Protein AF-A0A8J2L175-F1 (afdb_monomer_lite)

Radius of gyration: 29.44 Å; chains: 1; bounding box: 60×57×87 Å

InterPro domains:
  IPR002589 Macro domain [PF01661] (79-172)
  IPR002589 Macro domain [PS51154] (36-217)

Foldseek 3Di:
DPLPDFDCVPFQFQLRDDDPVDDLPLVVQVDFLDPWQPADADSQLSRAEGEAADDQQVGQFAEEEFEAAFQLQDTDPVVCVQQPPVQSVQQNVVVVGADQLAKDWGDDDPSGSHNTYIYHYQDADDPVCNQVNLQSLLSNLLNRQVVQLVVQTCEYEDEQSQCDDDRHDDLLSSLLLNLLQSLLVVVVVRPPNSHYYHYYHDPVSSSSNSLVCLSSHPNDPSSRVSVSRPPDSQQDDSNSRTDDPVPDPPPDDDPVPDPDDDPVVVVVVVVVVVVVVVCPVVVVVVVCVVVVDPPPPDLVPDDPVVSVVVVVVVVVVPDPPPPDDPVCPVVVVVVVVVVVVVVVVVVVVPD

Secondary structure (DSSP, 8-state):
--TTS---TTPPPGGG---TTS---GGGS-----SS-SS---HHHHTSEEEEES-GGG--EEEEEEEE-TTS----HHHHHHH-THHHHHHHHHH----BT-EEEPPP-TTSSEEEEEEEEPPPP-GGGHHHHHHHHHHHHHHHHHHHHHTT-SEEEE--GGG-SSSPPPHHHHHHHHHHHHHHHHHTT---SSEEEEEE--HHHHHHHHHHHHHHS--SHHHHHHHHHHS-S----TTSPPP-GGG----PPPTTS-S---HHHHHHHHHHHHHHHHTTS-HHHHHHHHSTT-----GGGS-HHHHHHHHHHHHHHTS-GGG--GGGHHHHHHHHHHHHHHHHHTTTT--

pLDDT: mean 79.18, std 20.78, range [35.75, 98.5]

Organism: NCBI:txid39272

Structure (mmCIF, N/CA/C/O backbone):
data_AF-A0A8J2L175-F1
#
_entry.id   AF-A0A8J2L175-F1
#
loop_
_atom_site.group_PDB
_atom_site.id
_atom_site.type_symbol
_atom_site.label_atom_id
_atom_site.label_alt_id
_atom_site.label_comp_id
_atom_site.label_asym_id
_atom_site.label_entity_id
_atom_site.label_seq_id
_atom_site.pdbx_PDB_ins_code
_atom_site.Cartn_x
_atom_site.Cartn_y
_atom_site.Cartn_z
_atom_site.occupancy
_atom_site.B_iso_or_equiv
_atom_site.auth_seq_id
_atom_site.auth_comp_id
_atom_site.auth_asym_id
_atom_site.auth_atom_id
_atom_site.pdbx_PDB_model_num
ATOM 1 N N . MET A 1 1 ? -24.256 8.346 0.034 1.00 48.56 1 MET A N 1
ATOM 2 C CA . MET A 1 1 ? -23.760 7.471 -1.046 1.00 48.56 1 MET A CA 1
ATOM 3 C C . MET A 1 1 ? -24.010 6.053 -0.592 1.00 48.56 1 MET A C 1
ATOM 5 O O . MET A 1 1 ? -23.798 5.794 0.585 1.00 48.56 1 MET A O 1
ATOM 9 N N . ASP A 1 2 ? -24.554 5.203 -1.453 1.00 46.81 2 ASP A N 1
ATOM 10 C CA . ASP A 1 2 ? -24.798 3.803 -1.117 1.00 46.81 2 ASP A CA 1
ATOM 11 C C . ASP A 1 2 ? -23.443 3.068 -1.079 1.00 46.81 2 ASP A C 1
ATOM 13 O O . ASP A 1 2 ? -22.785 2.996 -2.116 1.00 46.81 2 ASP A O 1
ATOM 17 N N . PRO A 1 3 ? -22.979 2.571 0.084 1.00 53.12 3 PRO A N 1
ATOM 18 C CA . PRO A 1 3 ? -21.687 1.898 0.196 1.00 53.12 3 PRO A CA 1
ATOM 19 C C . PRO A 1 3 ? -21.663 0.534 -0.514 1.00 53.12 3 PRO A C 1
ATOM 21 O O . PRO A 1 3 ? -20.635 -0.135 -0.493 1.00 53.12 3 PRO A O 1
ATOM 24 N N . THR A 1 4 ? -22.772 0.084 -1.116 1.00 49.22 4 THR A N 1
ATOM 25 C CA . THR A 1 4 ? -22.842 -1.207 -1.818 1.00 49.22 4 THR A CA 1
ATOM 26 C C . THR A 1 4 ? -22.282 -1.189 -3.239 1.00 49.22 4 THR A C 1
ATOM 28 O O . THR A 1 4 ? -22.021 -2.264 -3.775 1.00 49.22 4 THR A O 1
ATOM 31 N N . ILE A 1 5 ? -22.049 -0.014 -3.835 1.00 56.56 5 ILE A N 1
ATOM 32 C CA . ILE A 1 5 ? -21.507 0.105 -5.194 1.00 56.56 5 ILE A CA 1
ATOM 33 C C . ILE A 1 5 ? -20.093 0.684 -5.117 1.00 56.56 5 ILE A C 1
ATOM 35 O O . ILE A 1 5 ? -19.923 1.878 -4.876 1.00 56.56 5 ILE A O 1
ATOM 39 N N . SER A 1 6 ? -19.083 -0.158 -5.348 1.00 61.75 6 SER A N 1
ATOM 40 C CA . SER A 1 6 ? -17.707 0.300 -5.564 1.00 61.75 6 SER A CA 1
ATOM 41 C C . SER A 1 6 ? -17.648 1.163 -6.827 1.00 61.75 6 SER A C 1
ATOM 43 O O . SER A 1 6 ? -17.908 0.687 -7.929 1.00 61.75 6 SER A O 1
ATOM 45 N N . GLN A 1 7 ? -17.302 2.443 -6.681 1.00 72.56 7 GLN A N 1
ATOM 46 C CA . GLN A 1 7 ? -17.149 3.372 -7.801 1.00 72.56 7 GLN A CA 1
ATOM 47 C C . GLN A 1 7 ? -15.674 3.485 -8.174 1.00 72.56 7 GLN A C 1
ATOM 49 O O . GLN A 1 7 ? -14.964 4.397 -7.753 1.00 72.56 7 GLN A O 1
ATOM 54 N N . THR A 1 8 ? -15.206 2.538 -8.982 1.00 74.94 8 THR A N 1
ATOM 55 C CA . THR A 1 8 ? -13.841 2.548 -9.532 1.00 74.94 8 THR A CA 1
ATOM 56 C C . THR A 1 8 ? -13.761 3.184 -10.923 1.00 74.94 8 THR A C 1
ATOM 58 O O . THR A 1 8 ? -12.658 3.404 -11.418 1.00 74.94 8 THR A O 1
ATOM 61 N N . GLU A 1 9 ? -14.897 3.554 -11.532 1.00 65.75 9 GLU A N 1
ATOM 62 C CA . GLU A 1 9 ? -15.017 4.028 -12.928 1.00 65.75 9 GLU A CA 1
ATOM 63 C C . GLU A 1 9 ? -14.272 5.340 -13.258 1.00 65.75 9 GLU A C 1
ATOM 65 O O . GLU A 1 9 ? -14.180 5.716 -14.423 1.00 65.75 9 GLU A O 1
ATOM 70 N N . GLY A 1 10 ? -13.676 6.022 -12.276 1.00 76.88 10 GLY A N 1
ATOM 71 C CA . GLY A 1 10 ? -12.826 7.205 -12.485 1.00 76.88 10 GLY A CA 1
ATOM 72 C C . GLY A 1 10 ? -11.352 7.017 -12.113 1.00 76.88 10 GLY A C 1
ATOM 73 O O . GLY A 1 10 ? -10.571 7.962 -12.220 1.00 76.88 10 GLY A O 1
ATOM 74 N N . ILE A 1 11 ? -10.956 5.833 -11.636 1.00 90.75 11 ILE A N 1
ATOM 75 C CA . ILE A 1 11 ? -9.596 5.592 -11.149 1.00 90.75 11 ILE A CA 1
ATOM 76 C C . ILE A 1 11 ? -8.708 5.171 -12.318 1.00 90.75 11 ILE A C 1
ATOM 78 O O . ILE A 1 11 ? -8.892 4.113 -12.918 1.00 90.75 11 ILE A O 1
ATOM 82 N N . ILE A 1 12 ? -7.705 5.997 -12.615 1.00 93.81 12 ILE A N 1
ATOM 83 C CA . ILE A 1 12 ? -6.715 5.707 -13.652 1.00 93.81 12 ILE A CA 1
ATOM 84 C C . ILE A 1 12 ? -5.816 4.564 -13.167 1.00 93.81 12 ILE A C 1
ATOM 86 O O . ILE A 1 12 ? -5.092 4.690 -12.178 1.00 93.81 12 ILE A O 1
ATOM 90 N N . LYS A 1 13 ? -5.866 3.437 -13.879 1.00 96.25 13 LYS A N 1
ATOM 91 C CA . LYS A 1 13 ? -4.988 2.282 -13.648 1.00 96.25 13 LYS A CA 1
ATOM 92 C C . LYS A 1 13 ? -3.548 2.632 -14.009 1.00 96.25 13 LYS A C 1
ATOM 94 O O . LYS A 1 13 ? -3.311 3.434 -14.911 1.00 96.25 13 LYS A O 1
ATOM 99 N N . TRP A 1 14 ? -2.579 1.969 -13.386 1.00 97.50 14 TRP A N 1
ATOM 100 C CA . TRP A 1 14 ? -1.161 2.187 -13.676 1.00 97.50 14 TRP A CA 1
ATOM 101 C C . TRP A 1 14 ? -0.820 1.964 -15.155 1.00 97.50 14 TRP A C 1
ATOM 103 O O . TRP A 1 14 ? -0.089 2.752 -15.752 1.00 97.50 14 TRP A O 1
ATOM 113 N N . SER A 1 15 ? -1.434 0.962 -15.791 1.00 96.25 15 SER A N 1
ATOM 114 C CA . SER A 1 15 ? -1.304 0.718 -17.233 1.00 96.25 15 SER A CA 1
ATOM 115 C C . SER A 1 15 ? -1.665 1.928 -18.111 1.00 96.25 15 SER A C 1
ATOM 117 O O . SER A 1 15 ? -1.165 2.027 -19.224 1.00 96.25 15 SER A O 1
ATOM 119 N N . GLN A 1 16 ? -2.513 2.840 -17.624 1.00 94.81 16 GLN A N 1
ATOM 120 C CA . GLN A 1 16 ? -3.021 4.016 -18.345 1.00 94.81 16 GLN A CA 1
ATOM 121 C C . GLN A 1 16 ? -2.464 5.343 -17.812 1.00 94.81 16 GLN A C 1
ATOM 123 O O . GLN A 1 16 ? -2.712 6.389 -18.406 1.00 94.81 16 GLN A O 1
ATOM 128 N N . MET A 1 17 ? -1.747 5.323 -16.687 1.00 94.50 17 MET A N 1
ATOM 129 C CA . MET A 1 17 ? -1.255 6.536 -16.044 1.00 94.50 17 MET A CA 1
ATOM 130 C C . MET A 1 17 ? -0.191 7.214 -16.905 1.00 94.50 17 MET A C 1
ATOM 132 O O . MET A 1 17 ? 0.793 6.581 -17.300 1.00 94.50 17 MET A O 1
ATOM 136 N N . ASP A 1 18 ? -0.360 8.509 -17.156 1.00 92.31 18 ASP A N 1
ATOM 137 C CA . ASP A 1 18 ? 0.656 9.295 -17.844 1.00 92.31 18 ASP A CA 1
ATOM 138 C C . ASP A 1 18 ? 1.904 9.453 -16.961 1.00 92.31 18 ASP A C 1
ATOM 140 O O . ASP A 1 18 ? 1.834 9.891 -15.809 1.00 92.31 18 ASP A O 1
ATOM 144 N N . VAL A 1 19 ? 3.051 9.069 -17.517 1.00 89.69 19 VAL A N 1
ATOM 145 C CA . VAL A 1 19 ? 4.369 9.184 -16.881 1.00 89.69 19 VAL A CA 1
ATOM 146 C C . VAL A 1 19 ? 5.363 9.952 -17.738 1.00 89.69 19 VAL A C 1
ATOM 148 O O . VAL A 1 19 ? 6.541 9.980 -17.396 1.00 89.69 19 VAL A O 1
ATOM 151 N N . SER A 1 20 ? 4.927 10.596 -18.826 1.00 85.12 20 SER A N 1
ATOM 152 C CA . SER A 1 20 ? 5.837 11.331 -19.714 1.00 85.12 20 SER A CA 1
ATOM 153 C C . SER A 1 20 ? 6.591 12.453 -18.995 1.00 85.12 20 SER A C 1
ATOM 155 O O . SER A 1 20 ? 7.641 12.893 -19.447 1.00 85.12 20 SER A O 1
ATOM 157 N N . ASN A 1 21 ? 6.045 12.921 -17.871 1.00 84.69 21 ASN A N 1
ATOM 158 C CA . ASN A 1 21 ? 6.626 13.967 -17.036 1.00 84.69 21 ASN A CA 1
ATOM 159 C C . ASN A 1 21 ? 7.693 13.451 -16.051 1.00 84.69 21 ASN A C 1
ATOM 161 O O . ASN A 1 21 ? 8.268 14.257 -15.319 1.00 84.69 21 ASN A O 1
ATOM 165 N N . LEU A 1 22 ? 7.934 12.136 -15.975 1.00 85.88 22 LEU A N 1
ATOM 166 C CA . LEU A 1 22 ? 8.978 11.566 -15.123 1.00 85.88 22 LEU A CA 1
ATOM 167 C C . LEU A 1 22 ? 10.328 11.590 -15.841 1.00 85.88 22 LEU A C 1
ATOM 169 O O . LEU A 1 22 ? 10.441 11.182 -16.995 1.00 85.88 22 LEU A O 1
ATOM 173 N N . ASP A 1 23 ? 11.369 12.015 -15.126 1.00 83.31 23 ASP A N 1
ATOM 174 C CA . ASP A 1 23 ? 12.741 11.854 -15.598 1.00 83.31 23 ASP A CA 1
ATOM 175 C C . ASP A 1 23 ? 13.178 10.395 -15.417 1.00 83.31 23 ASP A C 1
ATOM 177 O O . ASP A 1 23 ? 13.583 9.967 -14.332 1.00 83.31 23 ASP A O 1
ATOM 181 N N . LEU A 1 24 ? 13.050 9.624 -16.495 1.00 82.06 24 LEU A N 1
ATOM 182 C CA . LEU A 1 24 ? 13.480 8.229 -16.564 1.00 82.06 24 LEU A CA 1
ATOM 183 C C . LEU A 1 24 ? 14.926 8.087 -17.047 1.00 82.06 24 LEU A C 1
ATOM 185 O O . LEU A 1 24 ? 15.330 6.999 -17.445 1.00 82.06 24 LEU A O 1
ATOM 189 N N . ASN A 1 25 ? 15.717 9.165 -17.038 1.00 79.25 25 ASN A N 1
ATOM 190 C CA . ASN A 1 25 ? 17.108 9.111 -17.456 1.00 79.25 25 ASN A CA 1
ATOM 191 C C . ASN A 1 25 ? 17.910 8.178 -16.531 1.00 79.25 25 ASN A C 1
ATOM 193 O O . ASN A 1 25 ? 18.128 8.512 -15.361 1.00 79.25 25 ASN A O 1
ATOM 197 N N . PRO A 1 26 ? 18.434 7.046 -17.040 1.00 69.81 26 PRO A N 1
ATOM 198 C CA . PRO A 1 26 ? 19.178 6.105 -16.211 1.00 69.81 26 PRO A CA 1
ATOM 199 C C . PRO A 1 26 ? 20.438 6.735 -15.606 1.00 69.81 26 PRO A C 1
ATOM 201 O O . PRO A 1 26 ? 20.884 6.329 -14.542 1.00 69.81 26 PRO A O 1
ATOM 204 N N . LYS A 1 27 ? 20.988 7.787 -16.234 1.00 74.50 27 LYS A N 1
ATOM 205 C CA . LYS A 1 27 ? 22.177 8.505 -15.743 1.00 74.50 27 LYS A CA 1
ATOM 206 C C . LYS A 1 27 ? 21.948 9.240 -14.423 1.00 74.50 27 LYS A C 1
ATOM 208 O O . LYS A 1 27 ? 22.925 9.588 -13.765 1.00 74.50 27 LYS A O 1
ATOM 213 N N . THR A 1 28 ? 20.694 9.483 -14.043 1.00 81.12 28 THR A N 1
ATOM 214 C CA . THR A 1 28 ? 20.343 10.064 -12.741 1.00 81.12 28 THR A CA 1
ATOM 215 C C . THR A 1 28 ? 20.736 9.126 -11.592 1.00 81.12 28 THR A C 1
ATOM 217 O O . THR A 1 28 ? 21.048 9.594 -10.498 1.00 81.12 28 THR A O 1
ATOM 220 N N . TYR A 1 29 ? 20.814 7.818 -11.859 1.00 81.44 29 TYR A N 1
ATOM 221 C CA . TYR A 1 29 ? 21.236 6.789 -10.914 1.00 81.44 29 TYR A CA 1
ATOM 222 C C . TYR A 1 29 ? 22.516 6.121 -11.439 1.00 81.44 29 TYR A C 1
ATOM 224 O O . TYR A 1 29 ? 22.461 5.250 -12.303 1.00 81.44 29 TYR A O 1
ATOM 232 N N . PRO A 1 30 ? 23.704 6.535 -10.964 1.00 74.69 30 PRO A N 1
ATOM 233 C CA . PRO A 1 30 ? 24.972 6.152 -11.590 1.00 74.69 30 PRO A CA 1
ATOM 234 C C . PRO A 1 30 ? 25.355 4.683 -11.371 1.00 74.69 30 PRO A C 1
ATOM 236 O O . PRO A 1 30 ? 26.292 4.197 -12.002 1.00 74.69 30 PRO A O 1
ATOM 239 N N . VAL A 1 31 ? 24.675 3.989 -10.458 1.00 86.69 31 VAL A N 1
ATOM 240 C CA . VAL A 1 31 ? 24.969 2.603 -10.103 1.00 86.69 31 VAL A CA 1
ATOM 241 C C . VAL A 1 31 ? 23.945 1.701 -10.771 1.00 86.69 31 VAL A C 1
ATOM 243 O O . VAL A 1 31 ? 22.750 1.826 -10.521 1.00 86.69 31 VAL A O 1
ATOM 246 N N . ASN A 1 32 ? 24.427 0.776 -11.599 1.00 88.81 32 ASN A N 1
ATOM 247 C CA . ASN A 1 32 ? 23.595 -0.313 -12.083 1.00 88.81 32 ASN A CA 1
ATOM 248 C C . ASN A 1 32 ? 23.558 -1.429 -11.032 1.00 88.81 32 ASN A C 1
ATOM 250 O O . ASN A 1 32 ? 24.609 -1.949 -10.654 1.00 88.81 32 ASN A O 1
ATOM 254 N N . HIS A 1 33 ? 22.365 -1.772 -10.553 1.00 89.94 33 HIS A N 1
ATOM 255 C CA . HIS A 1 33 ? 22.166 -2.800 -9.533 1.00 89.94 33 HIS A CA 1
ATOM 256 C C . HIS A 1 33 ? 21.844 -4.173 -10.130 1.00 89.94 33 HIS A C 1
ATOM 258 O O . HIS A 1 33 ? 22.099 -5.182 -9.474 1.00 89.94 33 HIS A O 1
ATOM 264 N N . PHE A 1 34 ? 21.331 -4.224 -11.364 1.00 91.25 34 PHE A N 1
ATOM 265 C CA . PHE A 1 34 ? 20.895 -5.463 -12.006 1.00 91.25 34 PHE A CA 1
ATOM 266 C C . PHE A 1 34 ? 21.387 -5.560 -13.458 1.00 91.25 34 PHE A C 1
ATOM 268 O O . PHE A 1 34 ? 21.397 -4.579 -14.197 1.00 91.25 34 PHE A O 1
ATOM 275 N N . GLU A 1 35 ? 21.782 -6.758 -13.895 1.00 91.25 35 GLU A N 1
ATOM 276 C CA . GLU A 1 35 ? 22.124 -7.006 -15.308 1.00 91.25 35 GLU A CA 1
ATOM 277 C C . GLU A 1 35 ? 20.881 -6.984 -16.212 1.00 91.25 35 GLU A C 1
ATOM 279 O O . GLU A 1 35 ? 20.957 -6.580 -17.370 1.00 91.25 35 GLU A O 1
ATOM 284 N N . SER A 1 36 ? 19.734 -7.385 -15.664 1.00 92.69 36 SER A N 1
ATOM 285 C CA . SER A 1 36 ? 18.420 -7.373 -16.307 1.00 92.69 36 SER A CA 1
ATOM 286 C C . SER A 1 36 ? 17.350 -6.967 -15.298 1.00 92.69 36 SER A C 1
ATOM 288 O O . SER A 1 36 ? 17.517 -7.226 -14.104 1.00 92.69 36 SER A O 1
ATOM 290 N N . SER A 1 37 ? 16.234 -6.395 -15.764 1.00 93.50 37 SER A N 1
ATOM 291 C CA . SER A 1 37 ? 15.159 -5.955 -14.868 1.00 93.50 37 SER A CA 1
ATOM 292 C C . SER A 1 37 ? 14.685 -7.107 -13.974 1.00 93.50 37 SER A C 1
ATOM 294 O O . SER A 1 37 ? 14.381 -8.189 -14.484 1.00 93.50 37 SER A O 1
ATOM 296 N N . PRO A 1 38 ? 14.581 -6.899 -12.650 1.00 94.50 38 PRO A N 1
ATOM 297 C CA . PRO A 1 38 ? 14.097 -7.934 -11.743 1.00 94.50 38 PRO A CA 1
ATOM 298 C C . PRO A 1 38 ? 12.593 -8.205 -11.876 1.00 94.50 38 PRO A C 1
ATOM 300 O O . PRO A 1 38 ? 12.105 -9.225 -11.389 1.00 94.50 38 PRO A O 1
ATOM 303 N N . PHE A 1 39 ? 11.857 -7.295 -12.517 1.00 96.81 39 PHE A N 1
ATOM 304 C CA . PHE A 1 39 ? 10.427 -7.419 -12.770 1.00 96.81 39 PHE A CA 1
ATOM 305 C C . PHE A 1 39 ? 10.170 -7.312 -14.269 1.00 96.81 39 PHE A C 1
ATOM 307 O O . PHE A 1 39 ? 10.588 -6.349 -14.906 1.00 96.81 39 PHE A O 1
ATOM 314 N N . ALA A 1 40 ? 9.464 -8.293 -14.826 1.00 96.19 40 ALA A N 1
ATOM 315 C CA . ALA A 1 40 ? 9.081 -8.289 -16.232 1.00 96.19 40 ALA A CA 1
ATOM 316 C C . ALA A 1 40 ? 7.857 -7.395 -16.483 1.00 96.19 40 ALA A C 1
ATOM 318 O O . ALA A 1 40 ? 7.014 -7.198 -15.590 1.00 96.19 40 ALA A O 1
ATOM 319 N N . ILE A 1 41 ? 7.735 -6.905 -17.718 1.00 97.88 41 ILE A N 1
ATOM 320 C CA . ILE A 1 41 ? 6.520 -6.250 -18.216 1.00 97.88 41 ILE A CA 1
ATOM 321 C C . ILE A 1 41 ? 5.346 -7.236 -18.190 1.00 97.88 41 ILE A C 1
ATOM 323 O O . ILE A 1 41 ? 5.357 -8.259 -18.871 1.00 97.88 41 ILE A O 1
ATOM 327 N N . ASP A 1 42 ? 4.293 -6.886 -17.449 1.00 97.81 42 ASP A N 1
ATOM 328 C CA . ASP A 1 42 ? 3.049 -7.656 -17.388 1.00 97.81 42 ASP A CA 1
ATOM 329 C C . ASP A 1 42 ? 1.832 -6.710 -17.479 1.00 97.81 42 ASP A C 1
ATOM 331 O O . ASP A 1 42 ? 1.492 -6.024 -16.507 1.00 97.81 42 ASP A O 1
ATOM 335 N N . PRO A 1 43 ? 1.146 -6.648 -18.639 1.00 96.69 43 PRO A N 1
ATOM 336 C CA . PRO A 1 43 ? -0.025 -5.793 -18.825 1.00 96.69 43 PRO A CA 1
ATOM 337 C C . PRO A 1 43 ? -1.201 -6.132 -17.900 1.00 96.69 43 PRO A C 1
ATOM 339 O O . PRO A 1 43 ? -1.960 -5.233 -17.529 1.00 96.69 43 PRO A O 1
ATOM 342 N N . VAL A 1 44 ? -1.361 -7.405 -17.518 1.00 96.50 44 VAL A N 1
ATOM 343 C CA . VAL A 1 44 ? -2.445 -7.852 -16.636 1.00 96.50 44 VAL A CA 1
ATOM 344 C C . VAL A 1 44 ? -2.195 -7.310 -15.237 1.00 96.50 44 VAL A C 1
ATOM 346 O O . VAL A 1 44 ? -3.065 -6.626 -14.697 1.00 96.50 44 VAL A O 1
ATOM 349 N N . ILE A 1 45 ? -0.996 -7.511 -14.687 1.00 97.31 45 ILE A N 1
ATOM 350 C CA . ILE A 1 45 ? -0.599 -6.966 -13.379 1.00 97.31 45 ILE A CA 1
ATOM 351 C C . ILE A 1 45 ? -0.676 -5.431 -13.382 1.00 97.31 45 ILE A C 1
ATOM 353 O O . ILE A 1 45 ? -1.261 -4.839 -12.473 1.00 97.31 45 ILE A O 1
ATOM 357 N N . ASN A 1 46 ? -0.180 -4.776 -14.436 1.00 97.69 46 ASN A N 1
ATOM 358 C CA . ASN A 1 46 ? -0.211 -3.314 -14.568 1.00 97.69 46 ASN A CA 1
ATOM 359 C C . ASN A 1 46 ? -1.638 -2.735 -14.595 1.00 97.69 46 ASN A C 1
ATOM 361 O O . ASN A 1 46 ? -1.844 -1.576 -14.236 1.00 97.69 46 ASN A O 1
ATOM 365 N N . SER A 1 47 ? -2.635 -3.522 -15.011 1.00 97.06 47 SER A N 1
ATOM 366 C CA . SER A 1 47 ? -4.047 -3.116 -15.021 1.00 97.06 47 SER A CA 1
ATOM 367 C C . SER A 1 47 ? -4.763 -3.299 -13.671 1.00 97.06 47 SER A C 1
ATOM 369 O O . SER A 1 47 ? -5.912 -2.872 -13.524 1.00 97.06 47 SER A O 1
ATOM 371 N N . ARG A 1 48 ? -4.097 -3.928 -12.693 1.00 97.50 48 ARG A N 1
ATOM 372 C CA . ARG A 1 48 ? -4.644 -4.287 -11.372 1.00 97.50 48 ARG A CA 1
ATOM 373 C C . ARG A 1 48 ? -4.120 -3.439 -10.221 1.00 97.50 48 ARG A C 1
ATOM 375 O O . ARG A 1 48 ? -4.512 -3.641 -9.074 1.00 97.50 48 ARG A O 1
ATOM 382 N N . VAL A 1 49 ? -3.269 -2.468 -10.517 1.00 98.00 49 VAL A N 1
ATOM 383 C CA . VAL A 1 49 ? -2.785 -1.489 -9.548 1.00 98.00 49 VAL A CA 1
ATOM 384 C C . VAL A 1 49 ? -3.077 -0.081 -10.054 1.00 98.00 49 VAL A C 1
ATOM 386 O O . VAL A 1 49 ? -3.018 0.187 -11.254 1.00 98.00 49 VAL A O 1
ATOM 389 N N . ALA A 1 50 ? -3.416 0.825 -9.145 1.00 98.00 50 ALA A N 1
ATOM 390 C CA . ALA A 1 50 ? -3.574 2.245 -9.414 1.00 98.00 50 ALA A CA 1
ATOM 391 C C . ALA A 1 50 ? -2.779 3.054 -8.392 1.00 98.00 50 ALA A C 1
ATOM 393 O O . ALA A 1 50 ? -2.754 2.723 -7.207 1.00 98.00 50 ALA A O 1
ATOM 394 N N . LEU A 1 51 ? -2.154 4.133 -8.854 1.00 97.56 51 LEU A N 1
ATOM 395 C CA . LEU A 1 51 ? -1.542 5.138 -7.997 1.00 97.56 51 LEU A CA 1
ATOM 396 C C . LEU A 1 51 ? -2.442 6.371 -8.025 1.00 97.56 51 LEU A C 1
ATOM 398 O O . LEU A 1 51 ? -2.650 6.964 -9.082 1.00 97.56 51 LEU A O 1
ATOM 402 N N . TRP A 1 52 ? -3.007 6.735 -6.878 1.00 96.88 52 TRP A N 1
ATOM 403 C CA . TRP A 1 52 ? -4.058 7.744 -6.801 1.00 96.88 52 TRP A CA 1
ATOM 404 C C . TRP A 1 52 ? -3.688 8.861 -5.823 1.00 96.88 52 TRP A C 1
ATOM 406 O O . TRP A 1 52 ? -3.224 8.598 -4.713 1.00 96.88 52 TRP A O 1
ATOM 416 N N . PHE A 1 53 ? -3.865 10.112 -6.257 1.00 95.50 53 PHE A N 1
ATOM 417 C CA . PHE A 1 53 ? -3.525 11.291 -5.464 1.00 95.50 53 PHE A CA 1
ATOM 418 C C . PHE A 1 53 ? -4.739 11.795 -4.679 1.00 95.50 53 PHE A C 1
ATOM 420 O O . PHE A 1 53 ? -5.712 12.256 -5.277 1.00 95.50 53 PHE A O 1
ATOM 427 N N . GLY A 1 54 ? -4.653 11.760 -3.348 1.00 93.38 54 GLY A N 1
ATOM 428 C CA . GLY A 1 54 ? -5.663 12.308 -2.442 1.00 93.38 54 GLY A CA 1
ATOM 429 C C . GLY A 1 54 ? -5.841 11.506 -1.150 1.00 93.38 54 GLY A C 1
ATOM 430 O O . GLY A 1 54 ? -5.056 10.612 -0.834 1.00 93.38 54 GLY A O 1
ATOM 431 N N . ASP A 1 55 ? -6.890 11.833 -0.388 1.00 91.81 55 ASP A N 1
ATOM 432 C CA . ASP A 1 55 ? -7.269 11.113 0.837 1.00 91.81 55 ASP A CA 1
ATOM 433 C C . ASP A 1 55 ? -8.048 9.829 0.508 1.00 91.81 55 ASP A C 1
ATOM 435 O O . ASP A 1 55 ? -9.081 9.874 -0.167 1.00 91.81 55 ASP A O 1
ATOM 439 N N . ALA A 1 56 ? -7.586 8.692 1.034 1.00 91.88 56 ALA A N 1
ATOM 440 C CA . ALA A 1 56 ? -8.235 7.390 0.894 1.00 91.88 56 ALA A CA 1
ATOM 441 C C . ALA A 1 56 ? -9.719 7.409 1.313 1.00 91.88 56 ALA A C 1
ATOM 443 O O . ALA A 1 56 ? -10.523 6.683 0.738 1.00 91.88 56 ALA A O 1
ATOM 444 N N . LEU A 1 57 ? -10.114 8.273 2.259 1.00 92.69 57 LEU A N 1
ATOM 445 C CA . LEU A 1 57 ? -11.509 8.431 2.698 1.00 92.69 57 LEU A CA 1
ATOM 446 C C . LEU A 1 57 ? -12.403 9.207 1.720 1.00 92.69 57 LEU A C 1
ATOM 448 O O . LEU A 1 57 ? -13.555 9.494 2.046 1.00 92.69 57 LEU A O 1
ATOM 452 N N . SER A 1 58 ? -11.895 9.594 0.554 1.00 91.81 58 SER A N 1
ATOM 453 C CA . SER A 1 58 ? -12.712 10.121 -0.545 1.00 91.81 58 SER A CA 1
ATOM 454 C C . SER A 1 58 ? -13.034 9.070 -1.612 1.00 91.81 58 SER A C 1
ATOM 456 O O . SER A 1 58 ? -13.899 9.306 -2.452 1.00 91.81 58 SER A O 1
ATOM 458 N N . LEU A 1 59 ? -12.386 7.902 -1.553 1.00 92.75 59 LEU A N 1
ATOM 459 C CA . LEU A 1 59 ? -12.644 6.781 -2.450 1.00 92.75 59 LEU A CA 1
ATOM 460 C C . LEU A 1 59 ? -13.877 6.002 -1.983 1.00 92.75 59 LEU A C 1
ATOM 462 O O . LEU A 1 59 ? -14.008 5.697 -0.799 1.00 92.75 59 LEU A O 1
ATOM 466 N N . CYS A 1 60 ? -14.759 5.649 -2.920 1.00 92.50 60 CYS A N 1
ATOM 467 C CA . CYS A 1 60 ? -15.875 4.742 -2.670 1.00 92.50 60 CYS A CA 1
ATOM 468 C C . CYS A 1 60 ? -15.518 3.344 -3.187 1.00 92.50 60 CYS A C 1
ATOM 470 O O . CYS A 1 60 ? -15.706 3.044 -4.365 1.00 92.50 60 CYS A O 1
ATOM 472 N N . VAL A 1 61 ? -14.924 2.525 -2.319 1.00 94.19 61 VAL A N 1
ATOM 473 C CA . VAL A 1 61 ? -14.353 1.208 -2.653 1.00 94.19 61 VAL A CA 1
ATOM 474 C C . VAL A 1 61 ? -14.732 0.170 -1.602 1.00 94.19 61 VAL A C 1
ATOM 476 O O . VAL A 1 61 ? -15.060 0.520 -0.469 1.00 94.19 61 VAL A O 1
ATOM 479 N N . ASP A 1 62 ? -14.653 -1.114 -1.940 1.00 95.56 62 ASP A N 1
ATOM 480 C CA . ASP A 1 62 ? -15.017 -2.195 -1.020 1.00 95.56 62 ASP A CA 1
ATOM 481 C C . ASP A 1 62 ? -14.196 -2.159 0.273 1.00 95.56 62 ASP A C 1
ATOM 483 O O . ASP A 1 62 ? -14.766 -2.269 1.361 1.00 95.56 62 ASP A O 1
ATOM 487 N N . GLY A 1 63 ? -12.877 -1.979 0.160 1.00 96.31 63 GLY A N 1
ATOM 488 C CA . GLY A 1 63 ? -11.950 -1.955 1.286 1.00 96.31 63 GLY A CA 1
ATOM 489 C C . GLY A 1 63 ? -11.198 -0.635 1.423 1.00 96.31 63 GLY A C 1
ATOM 490 O O . GLY A 1 63 ? -10.488 -0.235 0.504 1.00 96.31 63 GLY A O 1
ATOM 491 N N . ILE A 1 64 ? -11.255 0.003 2.591 1.00 96.94 64 ILE A N 1
ATOM 492 C CA . ILE A 1 64 ? -10.316 1.073 2.965 1.00 96.94 64 ILE A CA 1
ATOM 493 C C . ILE A 1 64 ? -9.458 0.571 4.110 1.00 96.94 64 ILE A C 1
ATOM 495 O O . ILE A 1 64 ? -9.959 -0.031 5.059 1.00 96.94 64 ILE A O 1
ATOM 499 N N . THR A 1 65 ? -8.161 0.837 4.035 1.00 96.75 65 THR A N 1
ATOM 500 C CA . THR A 1 65 ? -7.238 0.486 5.109 1.00 96.75 65 THR A CA 1
ATOM 501 C C . THR A 1 65 ? -6.807 1.717 5.892 1.00 96.75 65 THR A C 1
ATOM 503 O O . THR A 1 65 ? -6.650 2.811 5.350 1.00 96.75 65 THR A O 1
ATOM 506 N N . THR A 1 66 ? -6.645 1.545 7.197 1.00 94.81 66 THR A N 1
ATOM 507 C CA . THR A 1 66 ? -6.115 2.569 8.095 1.00 94.81 66 THR A CA 1
ATOM 508 C C . THR A 1 66 ? -5.289 1.908 9.191 1.00 94.81 66 THR A C 1
ATOM 510 O O . THR A 1 66 ? -5.298 0.686 9.367 1.00 94.81 66 THR A O 1
ATOM 513 N N . THR A 1 67 ? -4.525 2.713 9.914 1.00 93.75 67 THR A N 1
ATOM 514 C CA . THR A 1 67 ? -3.577 2.236 10.919 1.00 93.75 67 THR A CA 1
ATOM 515 C C . THR A 1 67 ? -4.075 2.522 12.328 1.00 93.75 67 THR A C 1
ATOM 517 O O . THR A 1 67 ? -4.751 3.523 12.563 1.00 93.75 67 THR A O 1
ATOM 520 N N . THR A 1 68 ? -3.696 1.667 13.270 1.00 94.31 68 THR A N 1
ATOM 521 C CA . THR A 1 68 ? -3.979 1.800 14.707 1.00 94.31 68 THR A CA 1
ATOM 522 C C . THR A 1 68 ? -2.768 1.335 15.526 1.00 94.31 68 THR A C 1
ATOM 524 O O . THR A 1 68 ? -1.800 0.810 14.975 1.00 94.31 68 THR A O 1
ATOM 527 N N . ASN A 1 69 ? -2.828 1.485 16.850 1.00 93.00 69 ASN A N 1
ATOM 528 C CA . ASN A 1 69 ? -1.935 0.810 17.790 1.00 93.00 69 ASN A CA 1
ATOM 529 C C . ASN A 1 69 ? -2.459 -0.570 18.229 1.00 93.00 69 ASN A C 1
ATOM 531 O O . ASN A 1 69 ? -3.602 -0.942 17.943 1.00 93.00 69 ASN A O 1
ATOM 535 N N . GLU A 1 70 ? -1.628 -1.310 18.970 1.00 94.38 70 GLU A N 1
ATOM 536 C CA . GLU A 1 70 ? -1.878 -2.698 19.379 1.00 94.38 70 GLU A CA 1
ATOM 537 C C . GLU A 1 70 ? -3.143 -2.877 20.225 1.00 94.38 70 GLU A C 1
ATOM 539 O O . GLU A 1 70 ? -3.755 -3.946 20.230 1.00 94.38 70 GLU A O 1
ATOM 544 N N . THR A 1 71 ? -3.535 -1.829 20.947 1.00 94.56 71 THR A N 1
ATOM 545 C CA . THR A 1 71 ? -4.694 -1.818 21.849 1.00 94.56 71 THR A CA 1
ATOM 546 C C . THR A 1 71 ? -5.952 -1.242 21.211 1.00 94.56 71 THR A C 1
ATOM 548 O O . THR A 1 71 ? -6.947 -1.052 21.906 1.00 94.56 71 THR A O 1
ATOM 551 N N . VAL A 1 72 ? -5.908 -0.919 19.913 1.00 93.94 72 VAL A N 1
ATOM 552 C CA . VAL A 1 72 ? -7.005 -0.268 19.181 1.00 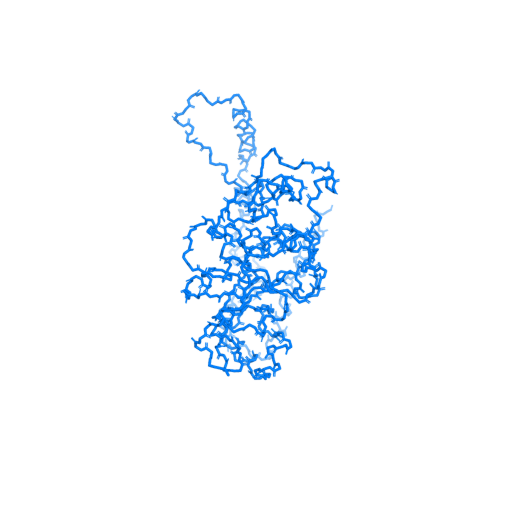93.94 72 VAL A CA 1
ATOM 553 C C . VAL A 1 72 ? -7.504 0.965 19.938 1.00 93.94 72 VAL A C 1
ATOM 555 O O . VAL A 1 72 ? -8.689 1.140 20.221 1.00 93.94 72 VAL A O 1
ATOM 558 N N . SER A 1 73 ? -6.560 1.791 20.397 1.00 92.56 73 SER A N 1
ATOM 559 C CA . SER A 1 73 ? -6.867 2.982 21.189 1.00 92.56 73 SER A CA 1
ATOM 560 C C . SER A 1 73 ? -6.771 4.285 20.406 1.00 92.56 73 SER A C 1
ATOM 562 O O . SER A 1 73 ? -7.032 5.337 20.978 1.00 92.56 73 SER A O 1
ATOM 564 N N . GLU A 1 74 ? -6.403 4.216 19.133 1.00 91.50 74 GLU A N 1
ATOM 565 C CA . GLU A 1 74 ? -6.271 5.359 18.241 1.00 91.50 74 GLU A CA 1
ATOM 566 C C . GLU A 1 74 ? -6.790 4.987 16.852 1.00 91.50 74 GLU A C 1
ATOM 568 O O . GLU A 1 74 ? -6.580 3.875 16.374 1.00 91.50 74 GLU A O 1
ATOM 573 N N . LEU A 1 75 ? -7.473 5.925 16.209 1.00 92.50 75 LEU A N 1
ATOM 574 C CA . LEU A 1 75 ? -7.871 5.852 14.807 1.00 92.50 75 LEU A CA 1
ATOM 575 C C . LEU A 1 75 ? -7.513 7.182 14.152 1.00 92.50 75 LEU A C 1
ATOM 577 O O . LEU A 1 75 ? -7.315 8.190 14.837 1.00 92.50 75 LEU A O 1
ATOM 581 N N . SER A 1 76 ? -7.423 7.200 12.823 1.00 91.31 76 SER A N 1
ATOM 582 C CA . SER A 1 76 ? -7.115 8.441 12.120 1.00 91.31 76 SER A CA 1
ATOM 583 C C . SER A 1 76 ? -8.206 9.499 12.374 1.00 91.31 76 SER A C 1
ATOM 585 O O . SER A 1 76 ? -9.395 9.159 12.421 1.00 91.31 76 SER A O 1
ATOM 587 N N . PRO A 1 77 ? -7.842 10.792 12.491 1.00 91.69 77 PRO A N 1
ATOM 588 C CA . PRO A 1 77 ? -8.817 11.862 12.701 1.00 91.69 77 PRO A CA 1
ATOM 589 C C . PRO A 1 77 ? -9.920 11.887 11.637 1.00 91.69 77 PRO A C 1
ATOM 591 O O . PRO A 1 77 ? -11.069 12.173 11.952 1.00 91.69 77 PRO A O 1
ATOM 594 N N . GLY A 1 78 ? -9.595 11.535 10.388 1.00 92.44 78 GLY A N 1
ATOM 595 C CA . GLY A 1 78 ? -10.570 11.454 9.299 1.00 92.44 78 GLY A CA 1
ATOM 596 C C . GLY A 1 78 ? -11.633 10.368 9.502 1.00 92.44 78 GLY A C 1
ATOM 597 O O . GLY A 1 78 ? -12.795 10.593 9.165 1.00 92.44 78 GLY A O 1
ATOM 598 N N . ILE A 1 79 ? -11.273 9.220 10.092 1.00 94.75 79 ILE A N 1
ATOM 599 C CA . ILE A 1 79 ? -12.241 8.173 10.455 1.00 94.75 79 ILE A CA 1
ATOM 600 C C . ILE A 1 79 ? -13.132 8.678 11.588 1.00 94.75 79 ILE A C 1
ATOM 602 O O . ILE A 1 79 ? -14.351 8.697 11.435 1.00 94.75 79 ILE A O 1
ATOM 606 N N . LEU A 1 80 ? -12.534 9.166 12.681 1.00 95.06 80 LEU A N 1
ATOM 607 C CA . LEU A 1 80 ? -13.276 9.632 13.859 1.00 95.06 80 LEU A CA 1
ATOM 608 C C . LEU A 1 80 ? -14.190 10.820 13.549 1.00 95.06 80 LEU A C 1
ATOM 610 O O . LEU A 1 80 ? -15.292 10.901 14.081 1.00 95.06 80 LEU A O 1
ATOM 614 N N . HIS A 1 81 ? -13.790 11.707 12.637 1.00 94.94 81 HIS A N 1
ATOM 615 C CA . HIS A 1 81 ? -14.640 12.801 12.174 1.00 94.94 81 HIS A CA 1
ATOM 616 C C . HIS A 1 81 ? -15.922 12.302 11.486 1.00 94.94 81 HIS A C 1
ATOM 618 O O . HIS A 1 81 ? -16.972 12.928 11.611 1.00 94.94 81 HIS A O 1
ATOM 624 N N . ARG A 1 82 ? -15.858 11.167 10.777 1.00 94.75 82 ARG A N 1
ATOM 625 C CA . ARG A 1 82 ? -17.003 10.573 10.067 1.00 94.75 82 ARG A CA 1
ATOM 626 C C . ARG A 1 82 ? -17.856 9.677 10.962 1.00 94.75 82 ARG A C 1
ATOM 628 O O . ARG A 1 82 ? -19.077 9.660 10.820 1.00 94.75 82 ARG A O 1
ATOM 635 N N . THR A 1 83 ? -17.226 8.899 11.839 1.00 95.56 83 THR A N 1
ATOM 636 C CA . THR A 1 83 ? -17.898 7.875 12.659 1.00 95.56 83 THR A CA 1
ATOM 637 C C . THR A 1 83 ? -18.268 8.364 14.059 1.00 95.56 83 THR A C 1
ATOM 639 O O . THR A 1 83 ? -19.133 7.785 14.707 1.00 95.56 83 THR A O 1
ATOM 642 N N . GLY A 1 84 ? -17.612 9.417 14.543 1.00 94.06 84 GLY A N 1
ATOM 643 C CA . GLY A 1 84 ? -17.635 9.829 15.943 1.00 94.06 84 GLY A CA 1
ATOM 644 C C . GLY A 1 84 ? -16.726 8.973 16.836 1.00 94.06 84 GLY A C 1
ATOM 645 O O . GLY A 1 84 ? -16.312 7.869 16.476 1.00 94.06 84 GLY A O 1
ATOM 646 N N . GLU A 1 85 ? -16.446 9.484 18.038 1.00 92.19 85 GLU A N 1
ATOM 647 C CA . GLU A 1 85 ? -15.557 8.857 19.036 1.00 92.19 85 GLU A CA 1
ATOM 648 C C . GLU A 1 85 ? -16.080 7.512 19.572 1.00 92.19 85 GLU A C 1
ATOM 650 O O . GLU A 1 85 ? -15.301 6.650 19.975 1.00 92.19 85 GLU A O 1
ATOM 655 N N . GLY A 1 86 ? -17.401 7.293 19.556 1.00 94.31 86 GLY A N 1
ATOM 656 C CA . GLY A 1 86 ? -18.010 6.041 20.026 1.00 94.31 86 GLY A CA 1
ATOM 657 C C . GLY A 1 86 ? -17.544 4.810 19.241 1.00 94.31 86 GLY A C 1
ATOM 658 O O . GLY A 1 86 ? -17.368 3.738 19.821 1.00 94.31 86 GLY A O 1
ATOM 659 N N . TYR A 1 87 ? -17.250 4.989 17.950 1.00 96.12 87 TYR A N 1
ATOM 660 C CA . TYR A 1 87 ? -16.788 3.922 17.064 1.00 96.12 87 TYR A CA 1
ATOM 661 C C . TYR A 1 87 ? -15.432 3.339 17.481 1.00 96.12 87 TYR A C 1
ATOM 663 O O . TYR A 1 87 ? -15.190 2.144 17.329 1.00 96.12 87 TYR A O 1
ATOM 671 N N . LEU A 1 88 ? -14.551 4.153 18.074 1.00 95.69 88 LEU A N 1
ATOM 672 C CA . LEU A 1 88 ? -13.271 3.671 18.588 1.00 95.69 88 LEU A CA 1
ATOM 673 C C . LEU A 1 88 ? -13.467 2.637 19.705 1.00 95.69 88 LEU A C 1
ATOM 675 O O . LEU A 1 88 ? -12.736 1.651 19.776 1.00 95.69 88 LEU A O 1
ATOM 679 N N . THR A 1 89 ? -14.452 2.853 20.577 1.00 94.88 89 THR A N 1
ATOM 680 C CA . THR A 1 89 ? -14.781 1.913 21.656 1.00 94.88 89 THR A CA 1
ATOM 681 C C . THR A 1 89 ? -15.350 0.615 21.096 1.00 94.88 89 THR A C 1
ATOM 683 O O . THR A 1 89 ? -14.899 -0.454 21.491 1.00 94.88 89 THR A O 1
ATOM 686 N N . GLU A 1 90 ? -16.245 0.696 20.112 1.00 95.56 90 GLU A N 1
ATOM 687 C CA . GLU A 1 90 ? -16.791 -0.479 19.425 1.00 95.56 90 GLU A CA 1
ATOM 688 C C . GLU A 1 90 ? -15.690 -1.310 18.740 1.00 95.56 90 GLU A C 1
ATOM 690 O O . GLU A 1 90 ? -15.579 -2.518 18.966 1.00 95.56 90 GLU A O 1
ATOM 695 N N . ALA A 1 91 ? -14.820 -0.655 17.962 1.00 95.56 91 ALA A N 1
ATOM 696 C CA . ALA A 1 91 ? -13.694 -1.307 17.301 1.00 95.56 91 ALA A CA 1
ATOM 697 C C . ALA A 1 91 ? -12.741 -1.962 18.314 1.00 95.56 91 ALA A C 1
ATOM 699 O O . ALA A 1 91 ? -12.276 -3.085 18.096 1.00 95.56 91 ALA A O 1
ATOM 700 N N . ARG A 1 92 ? -12.482 -1.296 19.447 1.00 95.94 92 ARG A N 1
ATOM 701 C CA . ARG A 1 92 ? -11.656 -1.831 20.535 1.00 95.94 92 ARG A CA 1
ATOM 702 C C . ARG A 1 92 ? -12.277 -3.057 21.190 1.00 95.94 92 ARG A C 1
ATOM 704 O O . ARG A 1 92 ? -11.574 -4.044 21.395 1.00 95.94 92 ARG A O 1
ATOM 711 N N . ASP A 1 93 ? -13.567 -3.022 21.494 1.00 95.12 93 ASP A N 1
ATOM 712 C CA . ASP A 1 93 ? -14.254 -4.118 22.179 1.00 95.12 93 ASP A CA 1
ATOM 713 C C . ASP A 1 93 ? -14.348 -5.369 21.296 1.00 95.12 93 ASP A C 1
ATOM 715 O O . ASP A 1 93 ? -14.164 -6.492 21.781 1.00 95.12 93 ASP A O 1
ATOM 719 N N . GLN A 1 94 ? -14.559 -5.183 19.989 1.00 94.81 94 GLN A N 1
ATOM 720 C CA . GLN A 1 94 ? -14.613 -6.286 19.033 1.00 94.81 94 GLN A CA 1
ATOM 721 C C . GLN A 1 94 ? -13.231 -6.886 18.749 1.00 94.81 94 GLN A C 1
ATOM 723 O O . GLN A 1 94 ? -13.082 -8.110 18.729 1.00 94.81 94 GLN A O 1
ATOM 728 N N . LEU A 1 95 ? -12.213 -6.051 18.515 1.00 95.06 95 LEU A N 1
ATOM 729 C CA . LEU A 1 95 ? -10.889 -6.530 18.108 1.00 95.06 95 LEU A CA 1
ATOM 730 C C . LEU A 1 95 ? -10.009 -6.944 19.287 1.00 95.06 95 LEU A C 1
ATOM 732 O O . LEU A 1 95 ? -9.195 -7.857 19.126 1.00 95.06 95 LEU A O 1
ATOM 736 N N . ARG A 1 96 ? -10.194 -6.315 20.455 1.00 92.88 96 ARG A N 1
ATOM 737 C CA . ARG A 1 96 ? -9.430 -6.445 21.713 1.00 92.88 96 ARG A CA 1
ATOM 738 C C . ARG A 1 96 ? -7.953 -6.069 21.608 1.00 92.88 96 ARG A C 1
ATOM 740 O O . ARG A 1 96 ? -7.469 -5.260 22.393 1.00 92.88 96 ARG A O 1
ATOM 747 N N . SER A 1 97 ? -7.237 -6.669 20.667 1.00 93.81 97 SER A N 1
ATOM 748 C CA . SER A 1 97 ? -5.854 -6.354 20.335 1.00 93.81 97 SER A CA 1
ATOM 749 C C . SER A 1 97 ? -5.513 -6.786 18.911 1.00 93.81 97 SER A C 1
ATOM 751 O O . SER A 1 97 ? -6.052 -7.767 18.389 1.00 93.81 97 SER A O 1
ATOM 753 N N . VAL A 1 98 ? -4.588 -6.057 18.291 1.00 95.75 98 VAL A N 1
ATOM 754 C CA . VAL A 1 98 ? -4.040 -6.351 16.961 1.00 95.75 98 VAL A CA 1
ATOM 755 C C . VAL A 1 98 ? -2.519 -6.356 17.078 1.00 95.75 98 VAL A C 1
ATOM 757 O O . VAL A 1 98 ? -1.943 -5.450 17.675 1.00 95.75 98 VAL A O 1
ATOM 760 N N . ARG A 1 99 ? -1.844 -7.397 16.584 1.00 96.38 99 ARG A N 1
ATOM 761 C CA . ARG A 1 99 ? -0.377 -7.462 16.655 1.00 96.38 99 ARG A CA 1
ATOM 762 C C . ARG A 1 99 ? 0.257 -6.574 15.589 1.00 96.38 99 ARG A C 1
ATOM 764 O O . ARG A 1 99 ? -0.316 -6.370 14.525 1.00 96.38 99 ARG A O 1
ATOM 771 N N . THR A 1 100 ? 1.466 -6.081 15.847 1.00 95.19 100 THR A N 1
ATOM 772 C CA . THR A 1 100 ? 2.268 -5.410 14.817 1.00 95.19 100 THR A CA 1
ATOM 773 C C . THR A 1 100 ? 2.430 -6.321 13.598 1.00 95.19 100 THR A C 1
ATOM 775 O O . THR A 1 100 ? 2.804 -7.483 13.754 1.00 95.19 100 THR A O 1
ATOM 778 N N . GLY A 1 101 ? 2.154 -5.805 12.400 1.00 95.12 101 GLY A N 1
ATOM 779 C CA . GLY A 1 101 ? 2.171 -6.597 11.166 1.00 95.12 101 GLY A CA 1
ATOM 780 C C . GLY A 1 101 ? 0.879 -7.361 10.864 1.00 95.12 101 GLY A C 1
ATOM 781 O O . GLY A 1 101 ? 0.769 -7.926 9.785 1.00 95.12 101 GLY A O 1
ATOM 782 N N . GLU A 1 102 ? -0.091 -7.395 11.780 1.00 96.44 102 GLU A N 1
ATOM 783 C CA . GLU A 1 102 ? -1.383 -8.061 11.586 1.00 96.44 102 GLU A CA 1
ATOM 784 C C . GLU A 1 102 ? -2.440 -7.055 11.114 1.00 96.44 102 GLU A C 1
ATOM 786 O O . GLU A 1 102 ? -2.548 -5.959 11.670 1.00 96.44 102 GLU A O 1
ATOM 791 N N . ALA A 1 103 ? -3.265 -7.455 10.142 1.00 97.50 103 ALA A N 1
ATOM 792 C CA . ALA A 1 103 ? -4.436 -6.707 9.704 1.00 97.50 103 ALA A CA 1
ATOM 793 C C . ALA A 1 103 ? -5.746 -7.416 10.093 1.00 97.50 103 ALA A C 1
ATOM 795 O O . ALA A 1 103 ? -5.896 -8.634 9.956 1.00 97.50 103 ALA A O 1
ATOM 796 N N . ARG A 1 104 ? -6.735 -6.646 10.561 1.00 97.62 104 ARG A N 1
ATOM 797 C CA . ARG A 1 104 ? -8.072 -7.127 10.941 1.00 97.62 104 ARG A CA 1
ATOM 798 C C . ARG A 1 104 ? -9.180 -6.241 10.399 1.00 97.62 104 ARG A C 1
ATOM 800 O O . ARG A 1 104 ? -9.000 -5.049 10.201 1.00 97.62 104 ARG A O 1
ATOM 807 N N . LEU A 1 105 ? -10.354 -6.831 10.205 1.00 97.12 105 LEU A N 1
ATOM 808 C CA . LEU A 1 105 ? -11.554 -6.098 9.811 1.00 97.12 105 LEU A CA 1
ATOM 809 C C . LEU A 1 105 ? -12.198 -5.454 11.034 1.00 97.12 105 LEU A C 1
ATOM 811 O O . LEU A 1 105 ? -12.550 -6.155 11.981 1.00 97.12 105 LEU A O 1
ATOM 815 N N . ALA A 1 106 ? -12.359 -4.138 10.995 1.00 95.25 106 ALA A N 1
ATOM 816 C CA . ALA A 1 106 ? -13.135 -3.393 11.974 1.00 95.25 106 ALA A CA 1
ATOM 817 C C . ALA A 1 106 ? -14.648 -3.527 11.695 1.00 95.25 106 ALA A C 1
ATOM 819 O O . ALA A 1 106 ? -15.032 -3.866 10.568 1.00 95.25 106 ALA A O 1
ATOM 820 N N . PRO A 1 107 ? -15.515 -3.249 12.687 1.00 92.81 107 PRO A N 1
ATOM 821 C CA . PRO A 1 107 ? -16.957 -3.177 12.457 1.00 92.81 107 PRO A CA 1
ATOM 822 C C . PRO A 1 107 ? -17.286 -2.177 11.343 1.00 92.81 107 PRO A C 1
ATOM 824 O O . PRO A 1 107 ? -16.733 -1.082 11.291 1.00 92.81 107 PRO A O 1
ATOM 827 N N . SER A 1 108 ? -18.164 -2.544 10.413 1.00 90.50 108 SER A N 1
ATOM 828 C CA . SER A 1 108 ? -18.577 -1.644 9.330 1.00 90.50 108 SER A CA 1
ATOM 829 C C . SER A 1 108 ? -19.360 -0.454 9.886 1.00 90.50 108 SER A C 1
ATOM 831 O O . SER A 1 108 ? -20.224 -0.650 10.738 1.00 90.50 108 SER A O 1
ATOM 833 N N . HIS A 1 109 ? -19.134 0.751 9.357 1.00 93.31 109 HIS A N 1
ATOM 834 C CA . HIS A 1 109 ? -19.854 1.950 9.786 1.00 93.31 109 HIS A CA 1
ATOM 835 C C . HIS A 1 109 ? -20.469 2.689 8.584 1.00 93.31 109 HIS A C 1
ATOM 837 O O . HIS A 1 109 ? -19.749 2.969 7.626 1.00 93.31 109 HIS A O 1
ATOM 843 N N . PRO A 1 110 ? -21.762 3.069 8.620 1.00 91.12 110 PRO A N 1
ATOM 844 C CA . PRO A 1 110 ? -22.465 3.643 7.465 1.00 91.12 110 PRO A CA 1
ATOM 845 C C . PRO A 1 110 ? -21.913 5.000 6.996 1.00 91.12 110 PRO A C 1
ATOM 847 O O . PRO A 1 110 ? -22.070 5.360 5.834 1.00 91.12 110 PRO A O 1
ATOM 850 N N . SER A 1 111 ? -21.260 5.761 7.879 1.00 93.31 111 SER A N 1
ATOM 851 C CA . SER A 1 111 ? -20.607 7.034 7.519 1.00 93.31 111 SER A CA 1
ATOM 852 C C . SER A 1 111 ? -19.279 6.882 6.763 1.00 93.31 111 SER A C 1
ATOM 854 O O . SER A 1 111 ? -18.698 7.891 6.352 1.00 93.31 111 SER A O 1
ATOM 856 N N . LEU A 1 112 ? -18.754 5.661 6.625 1.00 93.81 112 LEU A N 1
ATOM 857 C CA . LEU A 1 112 ? -17.533 5.398 5.869 1.00 93.81 112 LEU A CA 1
ATOM 858 C C . LEU A 1 112 ? -17.877 5.067 4.411 1.00 93.81 112 LEU A C 1
ATOM 860 O O . LEU A 1 112 ? -18.843 4.349 4.163 1.00 93.81 112 LEU A O 1
ATOM 864 N N . PRO A 1 113 ? -17.084 5.535 3.433 1.00 92.75 113 PRO A N 1
ATOM 865 C CA . PRO A 1 113 ? -17.330 5.271 2.015 1.00 92.75 113 PRO A CA 1
ATOM 866 C C . PRO A 1 113 ? -16.828 3.881 1.583 1.00 92.75 113 PRO A C 1
ATOM 868 O O . PRO A 1 113 ? -16.390 3.700 0.453 1.00 92.75 113 PRO A O 1
ATOM 871 N N . CYS A 1 114 ? -16.860 2.894 2.476 1.00 93.81 114 CYS A N 1
ATOM 872 C CA . CYS A 1 114 ? -16.404 1.539 2.195 1.00 93.81 114 CYS A CA 1
ATOM 873 C C . CYS A 1 114 ? -17.245 0.493 2.915 1.00 93.81 114 CYS A C 1
ATOM 875 O O . CYS A 1 114 ? -17.805 0.749 3.983 1.00 93.81 114 CYS A O 1
ATOM 877 N N . ARG A 1 115 ? -17.264 -0.724 2.369 1.00 93.31 115 ARG A N 1
ATOM 878 C CA . ARG A 1 115 ? -17.943 -1.879 2.979 1.00 93.31 115 ARG A CA 1
ATOM 879 C C . ARG A 1 115 ? -17.126 -2.474 4.120 1.00 93.31 115 ARG A C 1
ATOM 881 O O . ARG A 1 115 ? -17.678 -2.941 5.116 1.00 93.31 115 ARG A O 1
ATOM 888 N N . HIS A 1 116 ? -15.808 -2.447 3.971 1.00 95.81 116 HIS A N 1
ATOM 889 C CA . HIS A 1 116 ? -14.856 -3.067 4.872 1.00 95.81 116 HIS A CA 1
ATOM 890 C C . HIS A 1 116 ? -13.763 -2.069 5.256 1.00 95.81 116 HIS A C 1
ATOM 892 O O . HIS A 1 116 ? -12.996 -1.612 4.412 1.00 95.81 116 HIS A O 1
ATOM 898 N N . LEU A 1 117 ? -13.662 -1.763 6.550 1.00 96.62 117 LEU A N 1
ATOM 899 C CA . LEU A 1 117 ? -12.516 -1.045 7.098 1.00 96.62 117 LEU A CA 1
ATOM 900 C C . LEU A 1 117 ? -11.489 -2.069 7.597 1.00 96.62 117 LEU A C 1
ATOM 902 O O . LEU A 1 117 ? -11.801 -2.891 8.461 1.00 96.62 117 LEU A O 1
ATOM 906 N N . ILE A 1 118 ? -10.273 -2.029 7.058 1.00 97.75 118 ILE A N 1
ATOM 907 C CA . ILE A 1 118 ? -9.163 -2.893 7.471 1.00 97.75 118 ILE A CA 1
ATOM 908 C C . ILE A 1 118 ? -8.217 -2.082 8.363 1.00 97.75 118 ILE A C 1
ATOM 910 O O . ILE A 1 118 ? -7.677 -1.059 7.946 1.00 97.75 118 ILE A O 1
ATOM 914 N N . LEU A 1 119 ? -8.003 -2.546 9.589 1.00 96.75 119 LEU A N 1
ATOM 915 C CA . LEU A 1 119 ? -7.064 -1.979 10.551 1.00 96.75 119 LEU A CA 1
ATOM 916 C C . LEU A 1 119 ? -5.785 -2.797 10.594 1.00 96.75 119 LEU A C 1
ATOM 918 O O . LEU A 1 119 ? -5.846 -4.006 10.792 1.00 96.75 119 LEU A O 1
ATOM 922 N N . THR A 1 120 ? -4.638 -2.136 10.483 1.00 96.94 120 THR A N 1
ATOM 923 C CA . THR A 1 120 ? -3.322 -2.750 10.702 1.00 96.94 120 THR A CA 1
ATOM 924 C C . THR A 1 120 ? -2.525 -1.986 11.753 1.00 96.94 120 THR A C 1
ATOM 926 O O . THR A 1 120 ? -2.747 -0.790 11.963 1.00 96.94 120 THR A O 1
ATOM 929 N N . VAL A 1 121 ? -1.574 -2.659 12.400 1.00 95.44 121 VAL A N 1
ATOM 930 C CA . VAL A 1 121 ? -0.634 -2.022 13.333 1.00 95.44 121 VAL A CA 1
ATOM 931 C C . VAL A 1 121 ? 0.752 -1.969 12.714 1.00 95.44 121 VAL A C 1
ATOM 933 O O . VAL A 1 121 ? 1.414 -2.996 12.548 1.00 95.44 121 VAL A O 1
ATOM 936 N N . CYS A 1 122 ? 1.207 -0.757 12.405 1.00 94.19 122 CYS A N 1
ATOM 937 C CA . CYS A 1 122 ? 2.520 -0.536 11.816 1.00 94.19 122 CYS A CA 1
ATOM 938 C C . CYS A 1 122 ? 3.640 -0.634 12.864 1.00 94.19 122 CYS A C 1
ATOM 940 O O . CYS A 1 122 ? 3.458 -0.230 14.017 1.00 94.19 122 CYS A O 1
ATOM 942 N N . PRO A 1 123 ? 4.821 -1.148 12.487 1.00 92.62 123 PRO A N 1
ATOM 943 C CA . PRO A 1 123 ? 5.977 -1.171 13.373 1.00 92.62 123 PRO A CA 1
ATOM 944 C C . PRO A 1 123 ? 6.501 0.236 13.655 1.00 92.62 123 PRO A C 1
ATOM 946 O O . PRO A 1 123 ? 6.432 1.131 12.817 1.00 92.62 123 PRO A O 1
ATOM 949 N N . ARG A 1 124 ? 7.108 0.412 14.831 1.00 90.44 124 ARG A N 1
ATOM 950 C CA . ARG A 1 124 ? 7.874 1.624 15.142 1.00 90.44 124 ARG A CA 1
ATOM 951 C C . ARG A 1 124 ? 9.256 1.513 14.512 1.00 90.44 124 ARG A C 1
ATOM 953 O O . ARG A 1 124 ? 9.983 0.566 14.816 1.00 90.44 124 ARG A O 1
ATOM 960 N N . TYR A 1 125 ? 9.624 2.479 13.674 1.00 91.19 125 TYR A N 1
ATOM 961 C CA . TYR A 1 125 ? 10.929 2.465 13.025 1.00 91.19 125 TYR A CA 1
ATOM 962 C C . TYR A 1 125 ? 12.062 2.772 14.010 1.00 91.19 125 TYR A C 1
ATOM 964 O O . TYR A 1 125 ? 11.970 3.665 14.853 1.00 91.19 125 TYR A O 1
ATOM 972 N N . SER A 1 126 ? 13.160 2.034 13.884 1.00 89.62 126 SER A N 1
ATOM 973 C CA . SER A 1 126 ? 14.431 2.332 14.534 1.00 89.62 126 SER A CA 1
ATOM 974 C C . SER A 1 126 ? 15.545 1.778 13.666 1.00 89.62 126 SER A C 1
ATOM 976 O O . SER A 1 126 ? 15.511 0.598 13.326 1.00 89.62 126 SER A O 1
ATOM 978 N N . GLU A 1 127 ? 16.556 2.596 13.373 1.00 89.62 127 GLU A N 1
ATOM 979 C CA . GLU A 1 127 ? 17.698 2.194 12.540 1.00 89.62 127 GLU A CA 1
ATOM 980 C C . GLU A 1 127 ? 18.379 0.918 13.066 1.00 89.62 127 GLU A C 1
ATOM 982 O O . GLU A 1 127 ? 18.707 0.010 12.310 1.00 89.62 127 GLU A O 1
ATOM 987 N N . LYS A 1 128 ? 18.483 0.779 14.397 1.00 90.81 128 LYS A N 1
ATOM 988 C CA . LYS A 1 128 ? 19.040 -0.414 15.060 1.00 90.81 128 LYS A CA 1
ATOM 989 C C . LYS A 1 128 ? 18.264 -1.702 14.743 1.00 90.81 128 LYS A C 1
ATOM 991 O O . LYS A 1 128 ? 18.823 -2.791 14.822 1.00 90.81 128 LYS A O 1
ATOM 996 N N . TYR A 1 129 ? 16.977 -1.582 14.430 1.00 90.75 129 TYR A N 1
ATOM 997 C CA . TYR A 1 129 ? 16.062 -2.693 14.176 1.00 90.75 129 TYR A CA 1
ATOM 998 C C . TYR A 1 129 ? 15.456 -2.620 12.769 1.00 90.75 129 TYR A C 1
ATOM 1000 O O . TYR A 1 129 ? 14.347 -3.115 12.559 1.00 90.75 129 TYR A O 1
ATOM 1008 N N . LYS A 1 130 ? 16.187 -2.031 11.809 1.00 90.94 130 LYS A N 1
ATOM 1009 C CA . LYS A 1 130 ? 15.758 -1.817 10.420 1.00 90.94 130 LYS A CA 1
ATOM 1010 C C . LYS A 1 130 ? 15.097 -3.059 9.810 1.00 90.94 130 LYS A C 1
ATOM 1012 O O . LYS A 1 130 ? 13.927 -3.012 9.445 1.00 90.94 130 LYS A O 1
ATOM 1017 N N . THR A 1 131 ? 15.780 -4.203 9.812 1.00 90.88 131 THR A N 1
ATOM 1018 C CA . THR A 1 131 ? 15.269 -5.433 9.181 1.00 90.88 131 THR A CA 1
ATOM 1019 C C . THR A 1 131 ? 13.993 -5.970 9.836 1.00 90.88 131 THR A C 1
ATOM 1021 O O . THR A 1 131 ? 13.092 -6.462 9.156 1.00 90.88 131 THR A O 1
ATOM 1024 N N . ALA A 1 132 ? 13.881 -5.864 11.164 1.00 91.88 132 ALA A N 1
ATOM 1025 C CA . ALA A 1 132 ? 12.676 -6.277 11.882 1.00 91.88 132 ALA A CA 1
ATOM 1026 C C . ALA A 1 132 ? 11.497 -5.344 11.567 1.00 91.88 132 ALA A C 1
ATOM 1028 O O . ALA A 1 132 ? 10.374 -5.811 11.373 1.00 91.88 132 ALA A O 1
ATOM 1029 N N . ALA A 1 133 ? 11.764 -4.039 11.475 1.00 93.50 133 ALA A N 1
ATOM 1030 C CA . ALA A 1 133 ? 10.774 -3.039 11.112 1.00 93.50 133 ALA A CA 1
ATOM 1031 C C . ALA A 1 133 ? 10.282 -3.251 9.668 1.00 93.50 133 ALA A C 1
ATOM 1033 O O . ALA A 1 133 ? 9.078 -3.296 9.440 1.00 93.50 133 ALA A O 1
ATOM 1034 N N . GLU A 1 134 ? 11.180 -3.482 8.709 1.00 94.38 134 GLU A N 1
ATOM 1035 C CA . GLU A 1 134 ? 10.804 -3.809 7.327 1.00 94.38 134 GLU A CA 1
ATOM 1036 C C . GLU A 1 134 ? 9.981 -5.095 7.227 1.00 94.38 134 GLU A C 1
ATOM 1038 O O . GLU A 1 134 ? 8.972 -5.121 6.529 1.00 94.38 134 GLU A O 1
ATOM 1043 N N . THR A 1 135 ? 10.361 -6.146 7.962 1.00 95.19 135 THR A N 1
ATOM 1044 C CA . THR A 1 135 ? 9.624 -7.424 7.969 1.00 95.19 135 THR A CA 1
ATOM 1045 C C . THR A 1 135 ? 8.198 -7.237 8.495 1.00 95.19 135 THR A C 1
ATOM 1047 O O . THR A 1 135 ? 7.238 -7.783 7.949 1.00 95.19 135 THR A O 1
ATOM 1050 N N . ALA A 1 136 ? 8.036 -6.439 9.552 1.00 95.62 136 ALA A N 1
ATOM 1051 C CA . ALA A 1 136 ? 6.726 -6.129 10.108 1.00 95.62 136 ALA A CA 1
ATOM 1052 C C . ALA A 1 136 ? 5.899 -5.216 9.184 1.00 95.62 136 ALA A C 1
ATOM 1054 O O . ALA A 1 136 ? 4.686 -5.393 9.085 1.00 95.62 136 ALA A O 1
ATOM 1055 N N . LEU A 1 137 ? 6.532 -4.277 8.473 1.00 96.38 137 LEU A N 1
ATOM 1056 C CA . LEU A 1 137 ? 5.857 -3.430 7.487 1.00 96.38 137 LEU A CA 1
ATOM 1057 C C . LEU A 1 137 ? 5.391 -4.252 6.277 1.00 96.38 137 LEU A C 1
ATOM 1059 O O . LEU A 1 137 ? 4.244 -4.115 5.862 1.00 96.38 137 LEU A O 1
ATOM 1063 N N . PHE A 1 138 ? 6.239 -5.150 5.770 1.00 97.12 138 PHE A N 1
ATOM 1064 C CA . PHE A 1 138 ? 5.867 -6.158 4.774 1.00 97.12 138 PHE A CA 1
ATOM 1065 C C . PHE A 1 138 ? 4.641 -6.954 5.239 1.00 97.12 138 PHE A C 1
ATOM 1067 O O . PHE A 1 138 ? 3.654 -7.055 4.513 1.00 97.12 138 PHE A O 1
ATOM 1074 N N . SER A 1 139 ? 4.666 -7.435 6.488 1.00 97.81 139 SER A N 1
ATOM 1075 C CA . SER A 1 139 ? 3.558 -8.202 7.068 1.00 97.81 139 SER A CA 1
ATOM 1076 C C . SER A 1 139 ? 2.253 -7.398 7.094 1.00 97.81 139 SER A C 1
ATOM 1078 O O . SER A 1 139 ? 1.207 -7.955 6.778 1.00 97.81 139 SER A O 1
ATOM 1080 N N . CYS A 1 140 ? 2.307 -6.086 7.373 1.00 97.88 140 CYS A N 1
ATOM 1081 C CA . CYS A 1 140 ? 1.125 -5.215 7.316 1.00 97.88 140 CYS A CA 1
ATOM 1082 C C . CYS A 1 140 ? 0.482 -5.232 5.922 1.00 97.88 140 CYS A C 1
ATOM 1084 O O . CYS A 1 140 ? -0.719 -5.468 5.802 1.00 97.88 140 CYS A O 1
ATOM 1086 N N . TYR A 1 141 ? 1.278 -4.989 4.873 1.00 98.31 141 TYR A N 1
ATOM 1087 C CA . TYR A 1 141 ? 0.784 -4.986 3.493 1.00 98.31 141 TYR A CA 1
ATOM 1088 C C . TYR A 1 141 ? 0.262 -6.363 3.088 1.00 98.31 141 TYR A C 1
ATOM 1090 O O . TYR A 1 141 ? -0.857 -6.461 2.590 1.00 98.31 141 TYR A O 1
ATOM 1098 N N . ASN A 1 142 ? 1.026 -7.427 3.346 1.00 97.88 142 ASN A N 1
ATOM 1099 C CA . ASN A 1 142 ? 0.611 -8.782 2.999 1.00 97.88 142 ASN A CA 1
ATOM 1100 C C . ASN A 1 142 ? -0.697 -9.167 3.710 1.00 97.88 142 ASN A C 1
ATOM 1102 O O . ASN A 1 142 ? -1.635 -9.620 3.064 1.00 97.88 142 ASN A O 1
ATOM 1106 N N . SER A 1 143 ? -0.813 -8.883 5.011 1.00 98.25 143 SER A N 1
ATOM 1107 C CA . SER A 1 143 ? -2.022 -9.177 5.784 1.00 98.25 143 SER A CA 1
ATOM 1108 C C . SER A 1 143 ? -3.240 -8.389 5.284 1.00 98.25 143 SER A C 1
ATOM 1110 O O . SER A 1 143 ? -4.343 -8.929 5.231 1.00 98.25 143 SER A O 1
ATOM 1112 N N . ILE A 1 144 ? -3.066 -7.133 4.857 1.00 98.50 144 ILE A N 1
ATOM 1113 C CA . ILE A 1 144 ? -4.136 -6.348 4.219 1.00 98.50 144 ILE A CA 1
ATOM 1114 C C . ILE A 1 144 ? -4.613 -7.010 2.924 1.00 98.50 144 ILE A C 1
ATOM 1116 O O . ILE A 1 144 ? -5.819 -7.161 2.721 1.00 98.50 144 ILE A O 1
ATOM 1120 N N . LEU A 1 145 ? -3.680 -7.394 2.051 1.00 98.38 145 LEU A N 1
ATOM 1121 C CA . LEU A 1 145 ? -3.997 -7.980 0.749 1.00 98.38 145 LEU A CA 1
ATOM 1122 C C . LEU A 1 145 ? -4.645 -9.363 0.897 1.00 98.38 145 LEU A C 1
ATOM 1124 O O . LEU A 1 145 ? -5.625 -9.657 0.213 1.00 98.38 145 LEU A O 1
ATOM 1128 N N . GLU A 1 146 ? -4.185 -10.167 1.858 1.00 97.62 146 GLU A N 1
ATOM 1129 C CA . GLU A 1 146 ? -4.831 -11.422 2.253 1.00 97.62 146 GLU A CA 1
ATOM 1130 C C . GLU A 1 146 ? -6.267 -11.184 2.726 1.00 97.62 146 GLU A C 1
ATOM 1132 O O . GLU A 1 146 ? -7.186 -11.843 2.247 1.00 97.62 146 GLU A O 1
ATOM 1137 N N . LYS A 1 147 ? -6.506 -10.195 3.598 1.00 97.81 147 LYS A N 1
ATOM 1138 C CA . LYS A 1 147 ? -7.862 -9.865 4.070 1.00 97.81 147 LYS A CA 1
ATOM 1139 C C . LYS A 1 147 ? -8.768 -9.367 2.945 1.00 97.81 147 LYS A C 1
ATOM 1141 O O . LYS A 1 147 ? -9.958 -9.685 2.949 1.00 97.81 147 LYS A O 1
ATOM 1146 N N . ALA A 1 148 ? -8.230 -8.612 1.990 1.00 97.44 148 ALA A N 1
ATOM 1147 C CA . ALA A 1 148 ? -8.971 -8.180 0.810 1.00 97.44 148 A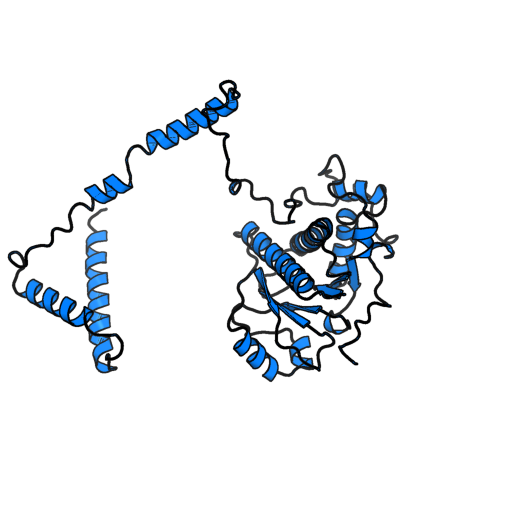LA A CA 1
ATOM 1148 C C . ALA A 1 148 ? -9.353 -9.369 -0.088 1.00 97.44 148 ALA A C 1
ATOM 1150 O O . ALA A 1 148 ? -10.501 -9.467 -0.524 1.00 97.44 148 ALA A O 1
ATOM 1151 N N . SER A 1 149 ? -8.424 -10.308 -0.290 1.00 96.88 149 SER A N 1
ATOM 1152 C CA . SER A 1 149 ? -8.649 -11.548 -1.039 1.00 96.88 149 SER A CA 1
ATOM 1153 C C . SER A 1 149 ? -9.672 -12.464 -0.352 1.00 96.88 149 SER A C 1
ATOM 1155 O O . SER A 1 149 ? -10.662 -12.850 -0.967 1.00 96.88 149 SER A O 1
ATOM 1157 N N . GLU A 1 150 ? -9.531 -12.714 0.957 1.00 96.44 150 GLU A N 1
ATOM 1158 C CA . GLU A 1 150 ? -10.465 -13.518 1.769 1.00 96.44 150 GLU A CA 1
ATOM 1159 C C . GLU A 1 150 ? -11.909 -12.997 1.717 1.00 96.44 150 GLU A C 1
ATOM 1161 O O . GLU A 1 150 ? -12.868 -13.762 1.842 1.00 96.44 150 GLU A O 1
ATOM 1166 N N . ARG A 1 151 ? -12.076 -11.678 1.572 1.00 96.00 151 ARG A N 1
ATOM 1167 C CA . ARG A 1 151 ? -13.386 -11.021 1.480 1.00 96.00 151 ARG A CA 1
ATOM 1168 C C . ARG A 1 151 ? -13.856 -10.787 0.051 1.00 96.00 151 ARG A C 1
ATOM 1170 O O . ARG A 1 151 ? -14.940 -10.240 -0.116 1.00 96.00 151 ARG A O 1
ATOM 1177 N N . ASN A 1 152 ? -13.100 -11.246 -0.946 1.00 95.75 152 ASN A N 1
ATOM 1178 C CA . ASN A 1 152 ? -13.390 -11.071 -2.367 1.00 95.75 152 ASN A CA 1
ATOM 1179 C C . ASN A 1 152 ? -13.669 -9.605 -2.743 1.00 95.75 152 ASN A C 1
ATOM 1181 O O . ASN A 1 152 ? -14.596 -9.330 -3.499 1.00 95.75 152 ASN A O 1
ATOM 1185 N N . MET A 1 153 ? -12.902 -8.671 -2.176 1.00 95.88 153 MET A N 1
ATOM 1186 C CA . MET A 1 153 ? -13.080 -7.238 -2.431 1.00 95.88 153 MET A CA 1
ATOM 1187 C C . MET A 1 153 ? -12.688 -6.902 -3.867 1.00 95.88 153 MET A C 1
ATOM 1189 O O . MET A 1 153 ? -11.566 -7.195 -4.254 1.00 95.88 153 MET A O 1
ATOM 1193 N N . GLU A 1 154 ? -13.535 -6.220 -4.629 1.00 95.19 154 GLU A N 1
ATOM 1194 C CA . GLU A 1 154 ? -13.191 -5.776 -5.982 1.00 95.19 154 GLU A CA 1
ATOM 1195 C C . GLU A 1 154 ? -12.071 -4.734 -5.962 1.00 95.19 154 GLU A C 1
ATOM 1197 O O . GLU A 1 154 ? -11.132 -4.807 -6.755 1.00 95.19 154 GLU A O 1
ATOM 1202 N N . ALA A 1 155 ? -12.127 -3.787 -5.025 1.00 96.38 155 ALA A N 1
ATOM 1203 C CA . ALA A 1 155 ? -11.105 -2.762 -4.870 1.00 96.38 155 ALA A CA 1
ATOM 1204 C C . ALA A 1 155 ? -10.733 -2.523 -3.407 1.00 96.38 155 ALA A C 1
ATOM 1206 O O . ALA A 1 155 ? -11.599 -2.409 -2.537 1.00 96.38 155 ALA A O 1
ATOM 1207 N N . VAL A 1 156 ? -9.431 -2.391 -3.148 1.00 97.75 156 VAL A N 1
ATOM 1208 C CA . VAL A 1 156 ? -8.897 -2.027 -1.831 1.00 97.75 156 VAL A CA 1
ATOM 1209 C C . VAL A 1 156 ? -7.973 -0.816 -1.938 1.00 97.75 156 VAL A C 1
ATOM 1211 O O . VAL A 1 156 ? -7.071 -0.781 -2.773 1.00 97.75 156 VAL A O 1
ATOM 1214 N N . SER A 1 157 ? -8.189 0.176 -1.075 1.00 97.31 157 SER A N 1
ATOM 1215 C CA . SER A 1 157 ? -7.321 1.343 -0.925 1.00 97.31 157 SER A CA 1
ATOM 1216 C C . SER A 1 157 ? -6.323 1.147 0.212 1.00 97.31 157 SER A C 1
ATOM 1218 O O . SER A 1 157 ? -6.706 0.931 1.369 1.00 97.31 157 SER A O 1
ATOM 1220 N N . VAL A 1 158 ? -5.040 1.297 -0.111 1.00 97.62 158 VAL A N 1
ATOM 1221 C CA . VAL A 1 158 ? -3.918 1.179 0.818 1.00 97.62 158 VAL A CA 1
ATOM 1222 C C . VAL A 1 158 ? -3.117 2.482 0.842 1.00 97.62 158 VAL A C 1
ATOM 1224 O O . VAL A 1 158 ? -2.507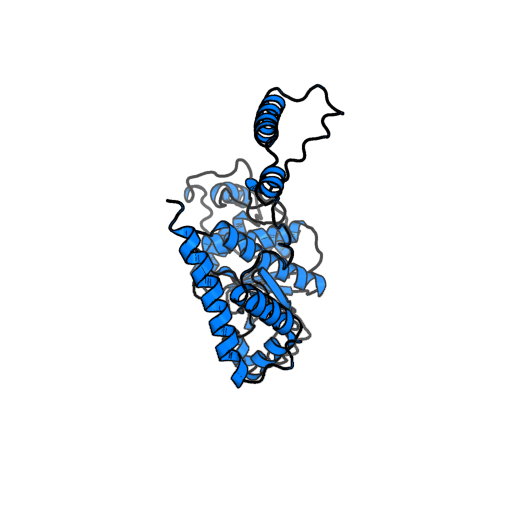 2.829 -0.171 1.00 97.62 158 VAL A O 1
ATOM 1227 N N . PRO A 1 159 ? -3.115 3.241 1.956 1.00 95.50 159 PRO A N 1
ATOM 1228 C CA . PRO A 1 159 ? -2.274 4.419 2.084 1.00 95.50 159 PRO A CA 1
ATOM 1229 C C . PRO A 1 159 ? -0.821 4.020 2.407 1.00 95.50 159 PRO A C 1
ATOM 1231 O O . PRO A 1 159 ? -0.566 2.872 2.780 1.00 95.50 159 PRO A O 1
ATOM 1234 N N . PRO A 1 160 ? 0.146 4.951 2.329 1.00 95.00 160 PRO A N 1
ATOM 1235 C CA . PRO A 1 160 ? 1.523 4.718 2.758 1.00 95.00 160 PRO A CA 1
ATOM 1236 C C . PRO A 1 160 ? 1.622 4.388 4.257 1.00 95.00 160 PRO A C 1
ATOM 1238 O O . PRO A 1 160 ? 1.762 5.262 5.111 1.00 95.00 160 PRO A O 1
ATOM 1241 N N . LEU A 1 161 ? 1.587 3.097 4.591 1.00 94.69 161 LEU A N 1
ATOM 1242 C CA . LEU A 1 161 ? 1.542 2.606 5.976 1.00 94.69 161 LEU A CA 1
ATOM 1243 C C . LEU A 1 161 ? 2.787 2.980 6.794 1.00 94.69 161 LEU A C 1
ATOM 1245 O O . LEU A 1 161 ? 2.740 3.044 8.020 1.00 94.69 161 LEU A O 1
ATOM 1249 N N . HIS A 1 162 ? 3.901 3.237 6.113 1.00 91.38 162 HIS A N 1
ATOM 1250 C CA . HIS A 1 162 ? 5.193 3.557 6.712 1.00 91.38 162 HIS A CA 1
ATOM 1251 C C . HIS A 1 162 ? 5.255 4.963 7.340 1.00 91.38 162 HIS A C 1
ATOM 1253 O O . HIS A 1 162 ? 6.189 5.258 8.085 1.00 91.38 162 HIS A O 1
ATOM 1259 N N . LEU A 1 163 ? 4.244 5.802 7.080 1.00 88.88 163 LEU A N 1
ATOM 1260 C CA . LEU A 1 163 ? 4.066 7.116 7.703 1.00 88.88 163 LEU A CA 1
ATOM 1261 C C . LEU A 1 163 ? 3.355 7.057 9.064 1.00 88.88 163 LEU A C 1
ATOM 1263 O O . LEU A 1 163 ? 3.218 8.077 9.737 1.00 88.88 163 LEU A O 1
ATOM 1267 N N . ALA A 1 164 ? 2.854 5.887 9.467 1.00 77.69 164 ALA A N 1
ATOM 1268 C CA . ALA A 1 164 ? 2.067 5.758 10.683 1.00 77.69 164 ALA A CA 1
ATOM 1269 C C . ALA A 1 164 ? 2.926 5.832 11.958 1.00 77.69 164 ALA A C 1
ATOM 1271 O O . ALA A 1 164 ? 3.990 5.221 12.066 1.00 77.69 164 ALA A O 1
ATOM 1272 N N . GLY A 1 165 ? 2.408 6.525 12.975 1.00 68.06 165 GLY A N 1
ATOM 1273 C CA . GLY A 1 165 ? 3.023 6.623 14.298 1.00 68.06 165 GLY A CA 1
ATOM 1274 C C . GLY A 1 165 ? 4.048 7.755 14.442 1.00 68.06 165 GLY A C 1
ATOM 1275 O O . GLY A 1 165 ? 4.112 8.683 13.647 1.00 68.06 165 GLY A O 1
ATOM 1276 N N . LYS A 1 166 ? 4.827 7.713 15.532 1.00 64.19 166 LYS A N 1
ATOM 1277 C CA . LYS A 1 166 ? 5.765 8.793 15.921 1.00 64.19 166 LYS A CA 1
ATOM 1278 C C . LYS A 1 166 ? 7.192 8.613 15.392 1.00 64.19 166 LYS A C 1
ATOM 1280 O O . LYS A 1 166 ? 7.974 9.554 15.445 1.00 64.19 166 LYS A O 1
ATOM 1285 N N . ALA A 1 167 ? 7.544 7.405 14.956 1.00 63.94 167 ALA A N 1
ATOM 1286 C CA . ALA A 1 167 ? 8.871 7.057 14.459 1.00 63.94 167 ALA A CA 1
ATOM 1287 C C . ALA A 1 167 ? 8.727 6.594 13.010 1.00 63.94 167 ALA A C 1
ATOM 1289 O O . ALA A 1 167 ? 8.382 5.439 12.759 1.00 63.94 167 ALA A O 1
ATOM 1290 N N . VAL A 1 168 ? 8.911 7.546 12.099 1.00 75.44 168 VAL A N 1
ATOM 1291 C CA . VAL A 1 168 ? 8.585 7.413 10.679 1.00 75.44 168 VAL A CA 1
ATOM 1292 C C . VAL A 1 168 ? 9.727 6.702 9.956 1.00 75.44 168 VAL A C 1
ATOM 1294 O O . VAL A 1 168 ? 10.901 6.997 10.189 1.00 75.44 168 VAL A O 1
ATOM 1297 N N . PHE A 1 169 ? 9.378 5.732 9.116 1.00 87.56 169 PHE A N 1
ATOM 1298 C CA . PHE A 1 169 ? 10.328 5.088 8.211 1.00 87.56 169 PHE A CA 1
ATOM 1299 C C . PHE A 1 169 ? 10.880 6.104 7.206 1.00 87.56 169 PHE A C 1
ATOM 1301 O O . PHE A 1 169 ? 10.146 7.002 6.805 1.00 87.56 169 PHE A O 1
ATOM 1308 N N . PRO A 1 170 ? 12.113 5.933 6.702 1.00 93.31 170 PRO A N 1
ATOM 1309 C CA . PRO A 1 170 ? 12.539 6.637 5.499 1.00 93.31 170 PRO A CA 1
ATOM 1310 C C . PRO A 1 170 ? 11.557 6.363 4.348 1.00 93.31 170 PRO A C 1
ATOM 1312 O O . PRO A 1 170 ? 11.276 5.198 4.051 1.00 93.31 170 PRO A O 1
ATOM 1315 N N . ASP A 1 171 ? 11.059 7.419 3.699 1.00 94.44 171 ASP A N 1
ATOM 1316 C CA . ASP A 1 171 ? 10.006 7.332 2.673 1.00 94.44 171 ASP A CA 1
ATOM 1317 C C . ASP A 1 171 ? 10.350 6.338 1.561 1.00 94.44 171 ASP A C 1
ATOM 1319 O O . ASP A 1 171 ? 9.536 5.504 1.169 1.00 94.44 171 ASP A O 1
ATOM 1323 N N . GLU A 1 172 ? 11.594 6.378 1.083 1.00 94.06 172 GLU A N 1
ATOM 1324 C CA . GLU A 1 172 ? 12.064 5.489 0.024 1.00 94.06 172 GLU A CA 1
ATOM 1325 C C . GLU A 1 172 ? 12.088 4.026 0.465 1.00 94.06 172 GLU A C 1
ATOM 1327 O O . GLU A 1 172 ? 11.673 3.147 -0.291 1.00 94.06 172 GLU A O 1
ATOM 1332 N N . LEU A 1 173 ? 12.489 3.752 1.706 1.00 94.50 173 LEU A N 1
ATOM 1333 C CA . LEU A 1 173 ? 12.479 2.398 2.248 1.00 94.50 173 LEU A CA 1
ATOM 1334 C C . LEU A 1 173 ? 11.044 1.871 2.368 1.00 94.50 173 LEU A C 1
ATOM 1336 O O . LEU A 1 173 ? 10.731 0.771 1.910 1.00 94.50 173 LEU A O 1
ATOM 1340 N N . GLY A 1 174 ? 10.157 2.678 2.950 1.00 95.25 174 GLY A N 1
ATOM 1341 C CA . GLY A 1 174 ? 8.761 2.315 3.151 1.00 95.25 174 GLY A CA 1
ATOM 1342 C C . GLY A 1 174 ? 7.981 2.151 1.845 1.00 95.25 174 GLY A C 1
ATOM 1343 O O . GLY A 1 174 ? 7.145 1.250 1.742 1.00 95.25 174 GLY A O 1
ATOM 1344 N N . ALA A 1 175 ? 8.258 2.987 0.841 1.00 96.94 175 ALA A N 1
ATOM 1345 C CA . ALA A 1 175 ? 7.664 2.891 -0.489 1.00 96.94 175 ALA A CA 1
ATOM 1346 C C . ALA A 1 175 ? 8.140 1.640 -1.240 1.00 96.94 175 ALA A C 1
ATOM 1348 O O . ALA A 1 175 ? 7.318 0.940 -1.829 1.00 96.94 175 ALA A O 1
ATOM 1349 N N . ASN A 1 176 ? 9.432 1.298 -1.161 1.00 97.12 176 ASN A N 1
ATOM 1350 C CA . ASN A 1 176 ? 9.948 0.057 -1.742 1.00 97.12 176 ASN A CA 1
ATOM 1351 C C . ASN A 1 176 ? 9.253 -1.179 -1.152 1.00 97.12 176 ASN A C 1
ATOM 1353 O O . ASN A 1 176 ? 8.804 -2.036 -1.910 1.00 97.12 176 ASN A O 1
ATOM 1357 N N . VAL A 1 177 ? 9.091 -1.252 0.177 1.00 97.12 177 VAL A N 1
ATOM 1358 C CA . VAL A 1 177 ? 8.362 -2.360 0.824 1.00 97.12 177 VAL A CA 1
ATOM 1359 C C . VAL A 1 177 ? 6.912 -2.423 0.337 1.00 97.12 177 VAL A C 1
ATOM 1361 O O . VAL A 1 177 ? 6.441 -3.501 -0.021 1.00 97.12 177 VAL A O 1
ATOM 1364 N N . ALA A 1 178 ? 6.215 -1.286 0.279 1.00 97.62 178 ALA A N 1
ATOM 1365 C CA . ALA A 1 178 ? 4.825 -1.220 -0.168 1.00 97.62 178 ALA A CA 1
ATOM 1366 C C . ALA A 1 178 ? 4.646 -1.760 -1.595 1.00 97.62 178 ALA A C 1
ATOM 1368 O O . ALA A 1 178 ? 3.885 -2.700 -1.828 1.00 97.62 178 ALA A O 1
ATOM 1369 N N . ILE A 1 179 ? 5.383 -1.177 -2.542 1.00 98.31 179 ILE A N 1
ATOM 1370 C CA . ILE A 1 179 ? 5.229 -1.438 -3.974 1.00 98.31 179 ILE A CA 1
ATOM 1371 C C . ILE A 1 179 ? 5.680 -2.862 -4.304 1.00 98.31 179 ILE A C 1
ATOM 1373 O O . ILE A 1 179 ? 4.965 -3.581 -5.004 1.00 98.31 179 ILE A O 1
ATOM 1377 N N . ARG A 1 180 ? 6.808 -3.311 -3.738 1.00 97.62 180 ARG A N 1
ATOM 1378 C CA . ARG A 1 180 ? 7.282 -4.688 -3.901 1.00 97.62 180 ARG A CA 1
ATOM 1379 C C . ARG A 1 180 ? 6.269 -5.711 -3.398 1.00 97.62 180 ARG A C 1
ATOM 1381 O O . ARG A 1 180 ? 6.025 -6.698 -4.085 1.00 97.62 180 ARG A O 1
ATOM 1388 N N . THR A 1 181 ? 5.692 -5.490 -2.215 1.00 98.19 181 THR A N 1
ATOM 1389 C CA . THR A 1 181 ? 4.718 -6.430 -1.635 1.00 98.19 181 THR A CA 1
ATOM 1390 C C . THR A 1 181 ? 3.493 -6.550 -2.535 1.00 98.19 181 THR A C 1
ATOM 1392 O O . THR A 1 181 ? 3.054 -7.656 -2.831 1.00 98.19 181 THR A O 1
ATOM 1395 N N . VAL A 1 182 ? 2.979 -5.422 -3.041 1.00 98.25 182 VAL A N 1
ATOM 1396 C CA . VAL A 1 182 ? 1.860 -5.412 -3.998 1.00 98.25 182 VAL A CA 1
ATOM 1397 C C . VAL A 1 182 ? 2.235 -6.128 -5.298 1.00 98.25 182 VAL A C 1
ATOM 1399 O O . VAL A 1 182 ? 1.453 -6.940 -5.788 1.00 98.25 182 VAL A O 1
ATOM 1402 N N . ARG A 1 183 ? 3.434 -5.877 -5.839 1.00 98.00 183 ARG A N 1
ATOM 1403 C CA . ARG A 1 183 ? 3.923 -6.526 -7.063 1.00 98.00 183 ARG A CA 1
ATOM 1404 C C . ARG A 1 183 ? 3.980 -8.047 -6.910 1.00 98.00 183 ARG A C 1
ATOM 1406 O O . ARG A 1 183 ? 3.346 -8.749 -7.694 1.00 98.00 183 ARG A O 1
ATOM 1413 N N . ARG A 1 184 ? 4.669 -8.548 -5.880 1.00 97.56 184 ARG A N 1
ATOM 1414 C CA . ARG A 1 184 ? 4.800 -9.991 -5.608 1.00 97.56 184 ARG A CA 1
ATOM 1415 C C . ARG A 1 184 ? 3.464 -10.649 -5.282 1.00 97.56 184 ARG A C 1
ATOM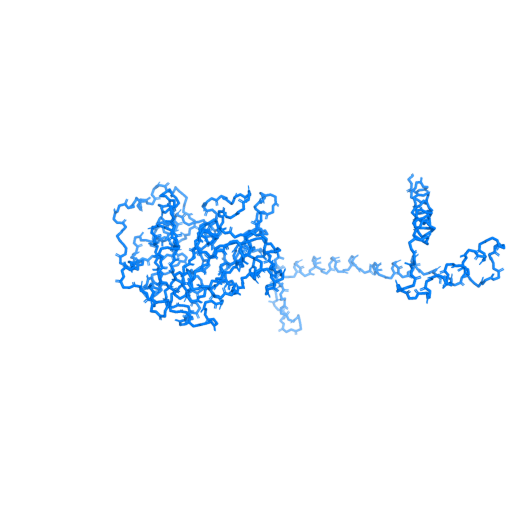 1417 O O . ARG A 1 184 ? 3.191 -11.757 -5.732 1.00 97.56 184 ARG A O 1
ATOM 1424 N N . PHE A 1 185 ? 2.583 -9.954 -4.565 1.00 97.62 185 PHE A N 1
ATOM 1425 C CA . PHE A 1 185 ? 1.233 -10.448 -4.311 1.00 97.62 185 PHE A CA 1
ATOM 1426 C C . PHE A 1 185 ? 0.449 -10.678 -5.613 1.00 97.62 185 PHE A C 1
ATOM 1428 O O . PHE A 1 185 ? -0.216 -11.703 -5.753 1.00 97.62 185 PHE A O 1
ATOM 1435 N N . LEU A 1 186 ? 0.535 -9.758 -6.580 1.00 97.06 186 LEU A N 1
ATOM 1436 C CA . LEU A 1 186 ? -0.158 -9.891 -7.865 1.00 97.06 186 LEU A CA 1
ATOM 1437 C C . LEU A 1 186 ? 0.438 -11.000 -8.751 1.00 97.06 186 LEU A C 1
ATOM 1439 O O . LEU A 1 186 ? -0.317 -11.666 -9.460 1.00 97.06 186 LEU A O 1
ATOM 1443 N N . GLU A 1 187 ? 1.748 -11.251 -8.668 1.00 96.69 187 GLU A N 1
ATOM 1444 C CA . GLU A 1 187 ? 2.432 -12.340 -9.393 1.00 96.69 187 GLU A CA 1
ATOM 1445 C C . GLU A 1 187 ? 1.971 -13.741 -8.962 1.00 96.69 187 GLU A C 1
ATOM 1447 O O . GLU A 1 187 ? 2.000 -14.672 -9.764 1.00 96.69 187 GLU A O 1
ATOM 1452 N N . LYS A 1 188 ? 1.451 -13.894 -7.736 1.00 94.25 188 LYS A N 1
ATOM 1453 C CA . LYS A 1 188 ? 0.876 -15.163 -7.251 1.00 94.25 188 LYS A CA 1
ATOM 1454 C C . LYS A 1 188 ? -0.413 -15.575 -7.973 1.00 94.25 188 LYS A C 1
ATOM 1456 O O . LYS A 1 188 ? -0.907 -16.679 -7.757 1.00 94.25 188 LYS A O 1
ATOM 1461 N N . GLY A 1 189 ? -0.988 -14.703 -8.805 1.00 88.75 189 GLY A N 1
ATOM 1462 C CA . GLY A 1 189 ? -2.159 -15.027 -9.621 1.00 88.75 189 GLY A CA 1
ATOM 1463 C C . GLY A 1 189 ? -3.495 -15.011 -8.870 1.00 88.75 189 GLY A C 1
ATOM 1464 O O . GLY A 1 189 ? -4.481 -15.546 -9.376 1.00 88.75 189 GLY A O 1
ATOM 1465 N N . TYR A 1 190 ? -3.573 -14.388 -7.687 1.00 89.62 190 TYR A N 1
ATOM 1466 C CA . TYR A 1 190 ? -4.849 -14.192 -6.987 1.00 89.62 190 TYR A CA 1
ATOM 1467 C C . TYR A 1 190 ? -5.833 -13.408 -7.852 1.00 89.62 190 TYR A C 1
ATOM 1469 O O . TYR A 1 190 ? -5.471 -12.372 -8.401 1.00 89.62 190 TYR A O 1
ATOM 1477 N N . THR A 1 191 ? -7.095 -13.826 -7.928 1.00 91.56 191 THR A N 1
ATOM 1478 C CA . THR A 1 191 ? -8.132 -13.091 -8.678 1.00 91.56 191 THR A CA 1
ATOM 1479 C C . THR A 1 191 ? -8.636 -11.852 -7.940 1.00 91.56 191 THR A C 1
ATOM 1481 O O . THR A 1 191 ? -9.086 -10.906 -8.582 1.00 91.56 191 THR A O 1
ATOM 1484 N N . GLN A 1 192 ? -8.539 -11.843 -6.608 1.00 94.38 192 GLN A N 1
ATOM 1485 C CA . GLN A 1 192 ? -8.970 -10.746 -5.745 1.00 94.38 192 GLN A CA 1
ATOM 1486 C C . GLN A 1 192 ? -7.820 -10.257 -4.846 1.00 94.38 192 GLN A C 1
ATOM 1488 O O . GLN A 1 192 ? -6.980 -11.067 -4.447 1.00 94.38 192 GLN A O 1
ATOM 1493 N N . PRO A 1 193 ? -7.773 -8.956 -4.509 1.00 95.88 193 PRO A N 1
ATOM 1494 C CA . PRO A 1 193 ? -8.639 -7.889 -5.025 1.00 95.88 193 PRO A CA 1
ATOM 1495 C C . PRO A 1 193 ? -8.399 -7.573 -6.510 1.00 95.88 193 PRO A C 1
ATOM 1497 O O . PRO A 1 193 ? -7.263 -7.664 -6.975 1.00 95.88 193 PRO A O 1
ATOM 1500 N N . GLN A 1 194 ? -9.432 -7.217 -7.282 1.00 95.38 194 GLN A N 1
ATOM 1501 C CA . GLN A 1 194 ? -9.268 -6.896 -8.713 1.00 95.38 194 GLN A CA 1
ATOM 1502 C C . GLN A 1 194 ? -8.397 -5.651 -8.925 1.00 95.38 194 GLN A C 1
ATOM 1504 O O . GLN A 1 194 ? -7.555 -5.654 -9.826 1.00 95.38 194 GLN A O 1
ATOM 1509 N N . LEU A 1 195 ? -8.567 -4.623 -8.086 1.00 97.56 195 LEU A N 1
ATOM 1510 C CA . LEU A 1 195 ? -7.803 -3.377 -8.121 1.00 97.56 195 LEU A CA 1
ATOM 1511 C C . LEU A 1 195 ? -7.217 -3.033 -6.742 1.00 97.56 195 LEU A C 1
ATOM 1513 O O . LEU A 1 195 ? -7.937 -2.896 -5.754 1.00 97.56 195 LEU A O 1
ATOM 1517 N N . ILE A 1 196 ? -5.905 -2.824 -6.689 1.00 98.38 196 ILE A N 1
ATOM 1518 C CA . ILE A 1 196 ? -5.200 -2.300 -5.513 1.00 98.38 196 ILE A CA 1
ATOM 1519 C C . ILE A 1 196 ? -4.888 -0.825 -5.764 1.00 98.38 196 ILE A C 1
ATOM 1521 O O . ILE A 1 196 ? -4.218 -0.487 -6.738 1.00 98.38 196 ILE A O 1
ATOM 1525 N N . ILE A 1 197 ? -5.366 0.060 -4.894 1.00 98.38 197 ILE A N 1
ATOM 1526 C CA . ILE A 1 197 ? -5.202 1.510 -5.035 1.00 98.38 197 ILE A CA 1
ATOM 1527 C C . ILE A 1 197 ? -4.216 1.994 -3.977 1.00 98.38 197 ILE A C 1
ATOM 1529 O O . ILE A 1 197 ? -4.511 1.960 -2.784 1.00 98.38 197 ILE A O 1
ATOM 1533 N N . LEU A 1 198 ? -3.053 2.472 -4.409 1.00 98.25 198 LEU A N 1
ATOM 1534 C CA . LEU A 1 198 ? -2.095 3.164 -3.553 1.00 98.25 198 LEU A CA 1
ATOM 1535 C C . LEU A 1 198 ? -2.516 4.635 -3.451 1.00 98.25 198 LEU A C 1
ATOM 1537 O O . LEU A 1 198 ? -2.270 5.420 -4.368 1.00 98.25 198 LEU A O 1
ATOM 1541 N N . ALA A 1 199 ? -3.204 4.987 -2.364 1.00 96.50 199 ALA A N 1
ATOM 1542 C CA . ALA A 1 199 ? -3.795 6.310 -2.157 1.00 96.50 199 ALA A CA 1
ATOM 1543 C C . ALA A 1 199 ? -2.848 7.221 -1.364 1.00 96.50 199 ALA A C 1
ATOM 1545 O O . ALA A 1 199 ? -2.602 6.985 -0.181 1.00 96.50 199 ALA A O 1
ATOM 1546 N N . ILE A 1 200 ? -2.309 8.259 -2.005 1.00 96.06 200 ILE A N 1
ATOM 1547 C CA . ILE A 1 200 ? -1.255 9.109 -1.437 1.00 96.06 200 ILE A CA 1
ATOM 1548 C C . ILE A 1 200 ? -1.668 10.573 -1.521 1.00 96.06 200 ILE A C 1
ATOM 1550 O O . ILE A 1 200 ? -1.882 11.105 -2.606 1.00 96.06 200 ILE A O 1
ATOM 1554 N N . SER A 1 201 ? -1.738 11.248 -0.377 1.00 93.75 201 SER A N 1
ATOM 1555 C CA . SER A 1 201 ? -2.115 12.664 -0.297 1.00 93.75 201 SER A CA 1
ATOM 1556 C C . SER A 1 201 ? -0.923 13.626 -0.319 1.00 93.75 201 SER A C 1
ATOM 1558 O O . SER A 1 201 ? -1.109 14.816 -0.563 1.00 93.75 201 SER A O 1
ATOM 1560 N N . ASP A 1 202 ? 0.291 13.143 -0.037 1.00 94.81 202 ASP A N 1
ATOM 1561 C CA . ASP A 1 202 ? 1.501 13.968 -0.052 1.00 94.81 202 ASP A CA 1
ATOM 1562 C C . ASP A 1 202 ? 2.104 14.043 -1.471 1.00 94.81 202 ASP A C 1
ATOM 1564 O O . ASP A 1 202 ? 2.372 13.002 -2.077 1.00 94.81 202 ASP A O 1
ATOM 1568 N N . PRO A 1 203 ? 2.339 15.245 -2.030 1.00 94.62 203 PRO A N 1
ATOM 1569 C CA . PRO A 1 203 ? 2.807 15.399 -3.407 1.00 94.62 203 PRO A CA 1
ATOM 1570 C C . PRO A 1 203 ? 4.269 14.982 -3.623 1.00 94.62 203 PRO A C 1
ATOM 1572 O O . PRO A 1 203 ? 4.636 14.618 -4.742 1.00 94.62 203 PRO A O 1
ATOM 1575 N N . VAL A 1 204 ? 5.121 15.046 -2.595 1.00 94.38 204 VAL A N 1
ATOM 1576 C CA . VAL A 1 204 ? 6.523 14.610 -2.695 1.00 94.38 204 VAL A CA 1
ATOM 1577 C C . VAL A 1 204 ? 6.571 13.086 -2.722 1.00 94.38 204 VAL A C 1
ATOM 1579 O O . VAL A 1 204 ? 7.186 12.503 -3.618 1.00 94.38 204 VAL A O 1
ATOM 1582 N N . LEU A 1 205 ? 5.841 12.445 -1.812 1.00 95.38 205 LEU A N 1
ATOM 1583 C CA . LEU A 1 205 ? 5.715 11.000 -1.738 1.00 95.38 205 LEU A CA 1
ATOM 1584 C C . LEU A 1 205 ? 5.008 10.428 -2.967 1.00 95.38 205 LEU A C 1
ATOM 1586 O O . LEU A 1 205 ? 5.422 9.393 -3.481 1.00 95.38 205 LEU A O 1
ATOM 1590 N N . PHE A 1 206 ? 3.993 11.114 -3.496 1.00 95.94 206 PHE A N 1
ATOM 1591 C CA . PHE A 1 206 ? 3.332 10.704 -4.734 1.00 95.94 206 PHE A CA 1
ATOM 1592 C C . PHE A 1 206 ? 4.329 10.611 -5.897 1.00 95.94 206 PHE A C 1
ATOM 1594 O O . PHE A 1 206 ? 4.358 9.596 -6.590 1.00 95.94 206 PHE A O 1
ATOM 1601 N N . ARG A 1 207 ? 5.217 11.605 -6.062 1.00 94.69 207 ARG A N 1
ATOM 1602 C CA . ARG A 1 207 ? 6.280 11.565 -7.084 1.00 94.69 207 ARG A CA 1
ATOM 1603 C C . ARG A 1 207 ? 7.294 10.447 -6.847 1.00 94.69 207 ARG A C 1
ATOM 1605 O O . ARG A 1 207 ? 7.733 9.813 -7.806 1.00 94.69 207 ARG A O 1
ATOM 1612 N N . LEU A 1 208 ? 7.647 10.177 -5.589 1.00 95.06 208 LEU A N 1
ATOM 1613 C CA . LEU A 1 208 ? 8.503 9.042 -5.240 1.00 95.06 208 LEU A CA 1
ATOM 1614 C C . LEU A 1 208 ? 7.861 7.714 -5.660 1.00 95.06 208 LEU A C 1
ATOM 1616 O O . LEU A 1 208 ? 8.510 6.900 -6.314 1.00 95.06 208 LEU A O 1
ATOM 1620 N N . TYR A 1 209 ? 6.580 7.516 -5.342 1.00 97.38 209 TYR A N 1
ATOM 1621 C CA . TYR A 1 209 ? 5.842 6.329 -5.763 1.00 97.38 209 TYR A CA 1
ATOM 1622 C C . TYR A 1 209 ? 5.722 6.245 -7.282 1.00 97.38 209 TYR A C 1
ATOM 1624 O O . TYR A 1 209 ? 5.926 5.166 -7.815 1.00 97.38 209 TYR A O 1
ATOM 1632 N N . GLN A 1 210 ? 5.467 7.347 -7.997 1.00 96.25 210 GLN A N 1
ATOM 1633 C CA . GLN A 1 210 ? 5.459 7.346 -9.466 1.00 96.25 210 GLN A CA 1
ATOM 1634 C C . GLN A 1 210 ? 6.786 6.827 -10.036 1.00 96.25 210 GLN A C 1
ATOM 1636 O O . GLN A 1 210 ? 6.776 5.942 -10.887 1.00 96.25 210 GLN A O 1
ATOM 1641 N N . SER A 1 211 ? 7.919 7.334 -9.537 1.00 95.25 211 SER A N 1
ATOM 1642 C CA . SER A 1 211 ? 9.255 6.880 -9.945 1.00 95.25 211 SER A CA 1
ATOM 1643 C C . SER A 1 211 ? 9.472 5.392 -9.642 1.00 95.25 211 SER A C 1
ATOM 1645 O O . SER A 1 211 ? 9.868 4.637 -10.525 1.00 95.25 211 SER A O 1
ATOM 1647 N N . LEU A 1 212 ? 9.162 4.934 -8.426 1.00 96.75 212 LEU A N 1
ATOM 1648 C CA . LEU A 1 212 ? 9.354 3.530 -8.045 1.00 96.75 212 LEU A CA 1
ATOM 1649 C C . LEU A 1 212 ? 8.405 2.577 -8.787 1.00 96.75 212 LEU A C 1
ATOM 1651 O O . LEU A 1 212 ? 8.816 1.488 -9.181 1.00 96.75 212 LEU A O 1
ATOM 1655 N N . MET A 1 213 ? 7.156 2.983 -9.022 1.00 97.81 213 MET A N 1
ATOM 1656 C CA . MET A 1 213 ? 6.170 2.198 -9.768 1.00 97.81 213 MET A CA 1
ATOM 1657 C C . MET A 1 213 ? 6.655 1.885 -11.187 1.00 97.81 213 MET A C 1
ATOM 1659 O O . MET A 1 213 ? 6.392 0.790 -11.666 1.00 97.81 213 MET A O 1
ATOM 1663 N N . VAL A 1 214 ? 7.415 2.771 -11.844 1.00 96.88 214 VAL A N 1
ATOM 1664 C CA . VAL A 1 214 ? 8.021 2.467 -13.157 1.00 96.88 214 VAL A CA 1
ATOM 1665 C C . VAL A 1 214 ? 8.979 1.279 -13.075 1.00 96.88 214 VAL A C 1
ATOM 1667 O O . VAL A 1 214 ? 8.943 0.424 -13.955 1.00 96.88 214 VAL A O 1
ATOM 1670 N N . GLY A 1 215 ? 9.780 1.191 -12.010 1.00 95.81 215 GLY A N 1
ATOM 1671 C CA . GLY A 1 215 ? 10.719 0.086 -11.814 1.00 95.81 215 GLY A CA 1
ATOM 1672 C C . GLY A 1 215 ? 10.045 -1.238 -11.434 1.00 95.81 215 GLY A C 1
ATOM 1673 O O . GLY A 1 215 ? 10.408 -2.286 -11.954 1.00 95.81 215 GLY A O 1
ATOM 1674 N N . TYR A 1 216 ? 9.047 -1.213 -10.545 1.00 98.06 216 TYR A N 1
ATOM 1675 C CA . TYR A 1 216 ? 8.346 -2.431 -10.098 1.00 98.06 216 TYR A CA 1
ATOM 1676 C C . TYR A 1 216 ? 7.248 -2.909 -11.064 1.00 98.06 216 TYR A C 1
ATOM 1678 O O . TYR A 1 216 ? 6.910 -4.093 -11.101 1.00 98.06 216 TYR A O 1
ATOM 1686 N N . PHE A 1 217 ? 6.667 -1.996 -11.840 1.00 98.12 217 PHE A N 1
ATOM 1687 C CA . PHE A 1 217 ? 5.581 -2.239 -12.790 1.00 98.12 217 PHE A CA 1
ATOM 1688 C C . PHE A 1 217 ? 5.954 -1.678 -14.174 1.00 98.12 217 PHE A C 1
ATOM 1690 O O . PHE A 1 217 ? 5.309 -0.739 -14.667 1.00 98.12 217 PHE A O 1
ATOM 1697 N N . PRO A 1 218 ? 7.013 -2.215 -14.812 1.00 97.25 218 PRO A N 1
ATOM 1698 C CA . PRO A 1 218 ? 7.435 -1.752 -16.124 1.00 97.25 218 PRO A CA 1
ATOM 1699 C C . PRO A 1 218 ? 6.346 -2.020 -17.169 1.00 97.25 218 PRO A C 1
ATOM 1701 O O . PRO A 1 218 ? 5.564 -2.969 -17.073 1.00 97.25 218 PRO A O 1
ATOM 1704 N N . ARG A 1 219 ? 6.279 -1.143 -18.174 1.00 96.31 219 ARG A N 1
ATOM 1705 C CA . ARG A 1 219 ? 5.264 -1.170 -19.251 1.00 96.31 219 ARG A CA 1
ATOM 1706 C C . ARG A 1 219 ? 5.879 -1.292 -20.642 1.00 96.31 219 ARG A C 1
ATOM 1708 O O . ARG A 1 219 ? 5.192 -1.686 -21.575 1.00 96.31 219 ARG A O 1
ATOM 1715 N N . GLU A 1 220 ? 7.158 -0.968 -20.757 1.00 94.88 220 GLU A N 1
ATOM 1716 C CA . GLU A 1 220 ? 7.946 -0.968 -21.982 1.00 94.88 220 GLU A CA 1
ATOM 1717 C C . GLU A 1 220 ? 9.420 -1.196 -21.631 1.00 94.88 220 GLU A C 1
ATOM 1719 O O . GLU A 1 220 ? 9.808 -1.046 -20.471 1.00 94.88 220 GLU A O 1
ATOM 1724 N N . SER A 1 221 ? 10.239 -1.537 -22.628 1.00 93.69 221 SER A N 1
ATOM 1725 C CA . SER A 1 221 ? 11.655 -1.894 -22.435 1.00 93.69 221 SER A CA 1
ATOM 1726 C C . SER A 1 221 ? 12.459 -0.799 -21.722 1.00 93.69 221 SER A C 1
ATOM 1728 O O . SER A 1 221 ? 13.294 -1.105 -20.880 1.00 93.69 221 SER A O 1
ATOM 1730 N N . ALA A 1 222 ? 12.172 0.480 -21.985 1.00 93.00 222 ALA A N 1
ATOM 1731 C CA . ALA A 1 222 ? 12.856 1.587 -21.314 1.00 93.00 222 ALA A CA 1
ATOM 1732 C C . ALA A 1 222 ? 12.588 1.619 -19.794 1.00 93.00 222 ALA A C 1
ATOM 1734 O O . ALA A 1 222 ? 13.439 2.053 -19.019 1.00 93.00 222 ALA A O 1
ATOM 1735 N N . HIS A 1 223 ? 11.419 1.144 -19.347 1.00 95.12 223 HIS A N 1
ATOM 1736 C CA . HIS A 1 223 ? 11.111 1.021 -17.921 1.00 95.12 223 HIS A CA 1
ATOM 1737 C C . HIS A 1 223 ? 11.889 -0.128 -17.266 1.00 95.12 223 HIS A C 1
ATOM 1739 O O . HIS A 1 223 ? 12.261 -0.012 -16.102 1.00 95.12 223 HIS A O 1
ATOM 1745 N N . GLU A 1 224 ? 12.149 -1.213 -18.001 1.00 94.88 224 GLU A N 1
ATOM 1746 C CA . GLU A 1 224 ? 12.993 -2.319 -17.532 1.00 94.88 224 GLU A CA 1
ATOM 1747 C C . GLU A 1 224 ? 14.447 -1.856 -17.357 1.00 94.88 224 GLU A C 1
ATOM 1749 O O . GLU A 1 224 ? 15.039 -2.098 -16.306 1.00 94.88 224 GLU A O 1
ATOM 1754 N N . ASP A 1 225 ? 14.986 -1.090 -18.310 1.00 92.81 225 ASP A N 1
ATOM 1755 C CA . ASP A 1 225 ? 16.318 -0.477 -18.183 1.00 92.81 225 ASP A CA 1
ATOM 1756 C C . ASP A 1 225 ? 16.389 0.483 -16.983 1.00 92.81 225 ASP A C 1
ATOM 1758 O O . ASP A 1 225 ? 17.363 0.496 -16.224 1.00 92.81 225 ASP A O 1
ATOM 1762 N N . TYR A 1 226 ? 15.333 1.276 -16.775 1.00 94.00 226 TYR A N 1
ATOM 1763 C CA . TYR A 1 226 ? 15.218 2.160 -15.617 1.00 94.00 226 TYR A CA 1
ATOM 1764 C C . TYR A 1 226 ? 15.164 1.379 -14.297 1.00 94.00 226 TYR A C 1
ATOM 1766 O O . TYR A 1 226 ? 15.775 1.799 -13.315 1.00 94.00 226 TYR A O 1
ATOM 1774 N N . ALA A 1 227 ? 14.485 0.227 -14.259 1.00 94.56 227 ALA A N 1
ATOM 1775 C CA . ALA A 1 227 ? 14.401 -0.620 -13.072 1.00 94.56 227 ALA A CA 1
ATOM 1776 C C . ALA A 1 227 ? 15.787 -1.086 -12.598 1.00 94.56 227 ALA A C 1
ATOM 1778 O O . ALA A 1 227 ? 16.050 -1.070 -11.395 1.00 94.56 227 ALA A O 1
ATOM 1779 N N . CYS A 1 228 ? 16.684 -1.424 -13.532 1.00 93.38 228 CYS A N 1
ATOM 1780 C CA . CYS A 1 228 ? 18.037 -1.902 -13.234 1.00 93.38 228 CYS A CA 1
ATOM 1781 C C . CYS A 1 228 ? 18.883 -0.901 -12.431 1.00 93.38 228 CYS A C 1
ATOM 1783 O O . CYS A 1 228 ? 19.705 -1.305 -11.608 1.00 93.38 228 CYS A O 1
ATOM 1785 N N . VAL A 1 229 ? 18.669 0.401 -12.643 1.00 93.44 229 VAL A N 1
ATOM 1786 C CA . VAL A 1 229 ? 19.416 1.473 -11.961 1.00 93.44 229 VAL A CA 1
ATOM 1787 C C . VAL A 1 229 ? 18.630 2.124 -10.823 1.00 93.44 229 VAL A C 1
ATOM 1789 O O . VAL A 1 229 ? 19.218 2.608 -9.859 1.00 93.44 229 VAL A O 1
ATOM 1792 N N . ARG A 1 230 ? 17.293 2.163 -10.917 1.00 94.25 230 ARG A N 1
ATOM 1793 C CA . ARG A 1 230 ? 16.436 2.855 -9.947 1.00 94.25 230 ARG A CA 1
ATOM 1794 C C . ARG A 1 230 ? 16.173 2.022 -8.702 1.00 94.25 230 ARG A C 1
ATOM 1796 O O . ARG A 1 230 ? 16.046 2.596 -7.616 1.00 94.25 230 ARG A O 1
ATOM 1803 N N . LEU A 1 231 ? 15.977 0.714 -8.861 1.00 94.69 231 LEU A N 1
ATOM 1804 C CA . LEU A 1 231 ? 15.589 -0.155 -7.756 1.00 94.69 231 LEU A CA 1
ATOM 1805 C C . LEU A 1 231 ? 16.795 -0.465 -6.862 1.00 94.69 231 LEU A C 1
ATOM 1807 O O . LEU A 1 231 ? 17.901 -0.651 -7.370 1.00 94.69 231 LEU A O 1
ATOM 1811 N N . PRO A 1 232 ? 16.603 -0.546 -5.533 1.00 92.75 232 PRO A N 1
ATOM 1812 C CA . PRO A 1 232 ? 17.674 -0.961 -4.638 1.00 92.75 232 PRO A CA 1
ATOM 1813 C C . PRO A 1 232 ? 18.082 -2.414 -4.932 1.00 92.75 232 PRO A C 1
ATOM 1815 O O . PRO A 1 232 ? 17.252 -3.185 -5.407 1.00 92.75 232 PRO A O 1
ATOM 1818 N N . PRO A 1 233 ? 19.304 -2.845 -4.575 1.00 88.88 233 PRO A N 1
ATOM 1819 C CA . PRO A 1 233 ? 19.724 -4.239 -4.754 1.00 88.88 233 PRO A CA 1
ATOM 1820 C C . PRO A 1 233 ? 18.884 -5.220 -3.911 1.00 88.88 233 PRO A C 1
ATOM 1822 O O . PRO A 1 233 ? 18.710 -6.382 -4.271 1.00 88.88 233 PRO A O 1
ATOM 1825 N N . GLU A 1 234 ? 18.326 -4.752 -2.791 1.00 88.56 234 GLU A N 1
ATOM 1826 C CA . GLU A 1 234 ? 17.504 -5.536 -1.864 1.00 88.56 234 GLU A CA 1
ATOM 1827 C C . GLU A 1 234 ? 16.010 -5.477 -2.244 1.00 88.56 234 GLU A C 1
ATOM 1829 O O . GLU A 1 234 ? 15.189 -4.809 -1.606 1.00 88.56 234 GLU A O 1
ATOM 1834 N N . ILE A 1 235 ? 15.637 -6.219 -3.288 1.00 89.81 235 ILE A N 1
ATOM 1835 C CA . ILE A 1 2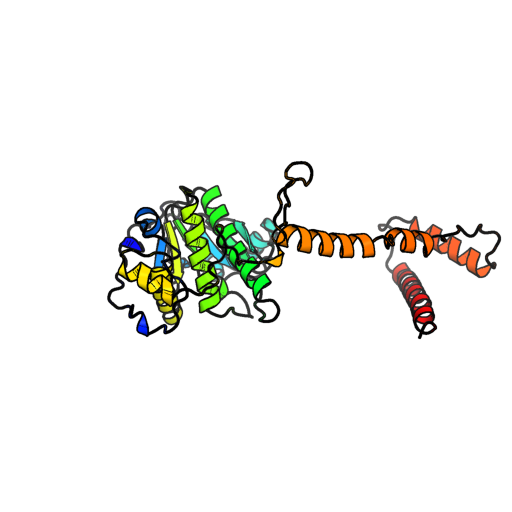35 ? 14.255 -6.349 -3.796 1.00 89.81 235 ILE A CA 1
ATOM 1836 C C . ILE A 1 235 ? 13.460 -7.491 -3.150 1.00 89.81 235 ILE A C 1
ATOM 1838 O O . ILE A 1 235 ? 12.506 -7.979 -3.746 1.00 89.81 235 ILE A O 1
ATOM 1842 N N . GLY A 1 236 ? 13.822 -7.903 -1.935 1.00 88.81 236 GLY A N 1
ATOM 1843 C CA . GLY A 1 236 ? 13.122 -8.958 -1.197 1.00 88.81 236 GLY A CA 1
ATOM 1844 C C . GLY A 1 236 ? 13.137 -10.337 -1.869 1.00 88.81 236 GLY A C 1
ATOM 1845 O O . GLY A 1 236 ? 13.843 -10.564 -2.849 1.00 88.81 236 GLY A O 1
ATOM 1846 N N . ASP A 1 237 ? 12.389 -11.274 -1.295 1.00 90.50 237 ASP A N 1
ATOM 1847 C CA . ASP A 1 237 ? 12.166 -12.609 -1.854 1.00 90.50 237 ASP A CA 1
ATOM 1848 C C . ASP A 1 237 ? 10.941 -12.655 -2.794 1.00 90.50 237 ASP A C 1
ATOM 1850 O O . ASP A 1 237 ? 10.360 -11.625 -3.157 1.00 90.50 237 ASP A O 1
ATOM 1854 N N . ASP A 1 238 ? 10.554 -13.862 -3.207 1.00 89.19 238 ASP A N 1
ATOM 1855 C CA . ASP A 1 238 ? 9.411 -14.103 -4.099 1.00 89.19 238 ASP A CA 1
ATOM 1856 C C . ASP A 1 238 ? 8.066 -13.733 -3.451 1.00 89.19 238 ASP A C 1
ATOM 1858 O O . ASP A 1 238 ? 7.082 -13.478 -4.142 1.00 89.19 238 ASP A O 1
ATOM 1862 N N . GLU A 1 239 ? 8.030 -13.626 -2.121 1.00 88.19 239 GLU A N 1
ATOM 1863 C CA . GLU A 1 239 ? 6.868 -13.160 -1.367 1.00 88.19 239 GLU A CA 1
ATOM 1864 C C . GLU A 1 239 ? 6.864 -11.631 -1.221 1.00 88.19 239 GLU A C 1
ATOM 1866 O O . GLU A 1 239 ? 5.826 -11.038 -0.933 1.00 88.19 239 GLU A O 1
ATOM 1871 N N . GLY A 1 240 ? 8.011 -10.983 -1.448 1.00 85.94 240 GLY A N 1
ATOM 1872 C CA . GLY A 1 240 ? 8.247 -9.555 -1.244 1.00 85.94 240 GLY A CA 1
ATOM 1873 C C . GLY A 1 240 ? 8.797 -9.216 0.144 1.00 85.94 240 GLY A C 1
ATOM 1874 O O . GLY A 1 240 ? 9.023 -8.033 0.440 1.00 85.94 240 GLY A O 1
ATOM 1875 N N . ALA A 1 241 ? 9.048 -10.227 0.980 1.00 89.31 241 ALA A N 1
ATOM 1876 C CA . ALA A 1 241 ? 9.627 -10.064 2.303 1.00 89.31 241 ALA A CA 1
ATOM 1877 C C . ALA A 1 241 ? 11.107 -9.651 2.198 1.00 89.31 241 ALA A C 1
ATOM 1879 O O . ALA A 1 241 ? 11.774 -9.981 1.217 1.00 89.31 241 ALA A O 1
ATOM 1880 N N . PRO A 1 242 ? 11.661 -8.913 3.178 1.00 85.50 242 PRO A N 1
ATOM 1881 C CA . PRO A 1 242 ? 13.080 -8.564 3.177 1.00 85.50 242 PRO A CA 1
ATOM 1882 C C . PRO A 1 242 ? 13.967 -9.814 3.148 1.00 85.50 242 PRO A C 1
ATOM 1884 O O . PRO A 1 242 ? 13.756 -10.755 3.916 1.00 85.50 242 PRO A O 1
ATOM 1887 N N . TRP A 1 243 ? 14.983 -9.809 2.284 1.00 74.94 243 TRP A N 1
ATOM 1888 C CA . TRP A 1 243 ? 15.900 -10.937 2.157 1.00 74.94 243 TRP A CA 1
ATOM 1889 C C . TRP A 1 243 ? 16.789 -11.041 3.404 1.00 74.94 243 TRP A C 1
ATOM 1891 O O . TRP A 1 243 ? 17.565 -10.140 3.716 1.00 74.94 243 TRP A O 1
ATOM 1901 N N . LEU A 1 244 ? 16.654 -12.146 4.136 1.00 73.12 244 LEU A N 1
ATOM 1902 C CA . LEU A 1 244 ? 17.383 -12.434 5.371 1.00 73.12 244 LEU A CA 1
ATOM 1903 C C . LEU A 1 244 ? 18.274 -13.670 5.149 1.00 73.12 244 LEU A C 1
ATOM 1905 O O . LEU A 1 244 ? 17.765 -14.792 5.246 1.00 73.12 244 LEU A O 1
ATOM 1909 N N . PRO A 1 245 ? 19.583 -13.505 4.867 1.00 58.91 245 PRO A N 1
ATOM 1910 C CA . PRO A 1 245 ? 20.479 -14.627 4.562 1.00 58.91 245 PRO A CA 1
ATOM 1911 C C . PRO A 1 245 ? 20.517 -15.672 5.684 1.00 58.91 245 PRO A C 1
ATOM 1913 O O . PRO A 1 245 ? 20.525 -16.875 5.423 1.00 58.91 245 PRO A O 1
ATOM 1916 N N . ASP A 1 246 ? 20.446 -15.213 6.935 1.00 59.75 246 ASP A N 1
ATOM 1917 C CA . ASP A 1 246 ? 20.624 -16.044 8.129 1.00 59.75 246 ASP A CA 1
ATOM 1918 C C . ASP A 1 246 ? 19.398 -16.904 8.494 1.00 59.75 246 ASP A C 1
ATOM 1920 O O . ASP A 1 246 ? 19.452 -17.678 9.448 1.00 59.75 246 ASP A O 1
ATOM 1924 N N . ARG A 1 247 ? 18.271 -16.787 7.770 1.00 56.62 247 ARG A N 1
ATOM 1925 C CA . ARG A 1 247 ? 17.025 -17.531 8.064 1.00 56.62 247 ARG A CA 1
ATOM 1926 C C . ARG A 1 247 ? 16.732 -18.696 7.120 1.00 56.62 247 ARG A C 1
ATOM 1928 O O . ARG A 1 247 ? 15.697 -19.344 7.269 1.00 56.62 247 ARG A O 1
ATOM 1935 N N . ARG A 1 248 ? 17.618 -19.002 6.168 1.00 52.28 248 ARG A N 1
ATOM 1936 C CA . ARG A 1 248 ? 17.472 -20.217 5.354 1.00 52.28 248 ARG A CA 1
ATOM 1937 C C . ARG A 1 248 ? 17.871 -21.434 6.186 1.00 52.28 248 ARG A C 1
ATOM 1939 O O . ARG A 1 248 ? 19.020 -21.554 6.604 1.00 52.28 248 ARG A O 1
ATOM 1946 N N . ILE A 1 249 ? 16.932 -22.359 6.390 1.00 57.00 249 ILE A N 1
ATOM 1947 C CA . ILE A 1 249 ? 17.266 -23.712 6.844 1.00 57.00 249 ILE A CA 1
ATOM 1948 C C . ILE A 1 249 ? 18.159 -24.311 5.753 1.00 57.00 249 ILE A C 1
ATOM 1950 O O . ILE A 1 249 ? 17.697 -24.561 4.640 1.00 57.00 249 ILE A O 1
ATOM 1954 N N . ARG A 1 250 ? 19.449 -24.500 6.047 1.00 54.38 250 ARG A N 1
ATOM 1955 C CA . ARG A 1 250 ? 20.363 -25.247 5.176 1.00 54.38 250 ARG A CA 1
ATOM 1956 C C . ARG A 1 250 ? 19.973 -26.720 5.267 1.00 54.38 250 ARG A C 1
ATOM 1958 O O . ARG A 1 250 ? 20.471 -27.445 6.121 1.00 54.38 250 ARG A O 1
ATOM 1965 N N . ILE A 1 251 ? 19.014 -27.143 4.448 1.00 50.12 251 ILE A N 1
ATOM 1966 C CA . ILE A 1 251 ? 18.704 -28.563 4.295 1.00 50.12 251 ILE A CA 1
ATOM 1967 C C . ILE A 1 251 ? 19.825 -29.146 3.436 1.00 50.12 251 ILE A C 1
ATOM 1969 O O . ILE A 1 251 ? 19.808 -29.014 2.216 1.00 50.12 251 ILE A O 1
ATOM 1973 N N . PHE A 1 252 ? 20.828 -29.745 4.074 1.00 54.44 252 PHE A N 1
ATOM 1974 C CA . PHE A 1 252 ? 21.723 -30.652 3.366 1.00 54.44 252 PHE A CA 1
ATOM 1975 C C . PHE A 1 252 ? 20.916 -31.894 2.984 1.00 54.44 252 PHE A C 1
ATOM 1977 O O . PHE A 1 252 ? 20.175 -32.435 3.810 1.00 54.44 252 PHE A O 1
ATOM 1984 N N . SER A 1 253 ? 21.037 -32.337 1.733 1.00 54.53 253 SER A N 1
ATOM 1985 C CA . SER A 1 253 ? 20.538 -33.646 1.316 1.00 54.53 253 SER A CA 1
ATOM 1986 C C . SER A 1 253 ? 21.099 -34.717 2.250 1.00 54.53 253 SER A C 1
ATOM 1988 O O . SER A 1 253 ? 22.253 -34.623 2.669 1.00 54.53 253 SER A O 1
ATOM 1990 N N . ASN A 1 254 ? 20.279 -35.715 2.588 1.00 48.97 254 ASN A N 1
ATOM 1991 C CA . ASN A 1 254 ? 20.667 -36.816 3.463 1.00 48.97 254 ASN A CA 1
ATOM 1992 C C . ASN A 1 254 ? 22.039 -37.385 3.023 1.00 48.97 254 ASN A C 1
ATOM 1994 O O . ASN A 1 254 ? 22.140 -37.891 1.902 1.00 48.97 254 ASN A O 1
ATOM 1998 N N . PRO A 1 255 ? 23.093 -37.319 3.861 1.00 47.00 255 PRO A N 1
ATOM 1999 C CA . PRO A 1 255 ? 24.455 -37.693 3.464 1.00 47.00 255 PRO A CA 1
ATOM 2000 C C . PRO A 1 255 ? 24.625 -39.177 3.096 1.00 47.00 255 PRO A C 1
ATOM 2002 O O . PRO A 1 255 ? 25.685 -39.578 2.627 1.00 47.00 255 PRO A O 1
ATOM 2005 N N . ALA A 1 256 ? 23.588 -40.002 3.264 1.00 53.34 256 ALA A N 1
ATOM 2006 C CA . ALA A 1 256 ? 23.577 -41.391 2.818 1.00 53.34 256 ALA A CA 1
ATOM 2007 C C . ALA A 1 256 ? 23.413 -41.574 1.291 1.00 53.34 256 ALA A C 1
ATOM 2009 O O . ALA A 1 256 ? 23.613 -42.686 0.809 1.00 53.34 256 ALA A O 1
ATOM 2010 N N . GLU A 1 257 ? 23.048 -40.533 0.529 1.00 50.78 257 GLU A N 1
ATOM 2011 C CA . GLU A 1 257 ? 22.642 -40.693 -0.881 1.00 50.78 257 GLU A CA 1
ATOM 2012 C C . GLU A 1 257 ? 23.613 -40.125 -1.930 1.00 50.78 257 GLU A C 1
ATOM 2014 O O . GLU A 1 257 ? 23.406 -40.370 -3.116 1.00 50.78 257 GLU A O 1
ATOM 2019 N N . ASN A 1 258 ? 24.692 -39.425 -1.555 1.00 48.22 258 ASN A N 1
ATOM 2020 C CA . ASN A 1 258 ? 25.620 -38.860 -2.546 1.00 48.22 258 ASN A CA 1
ATOM 2021 C C . ASN A 1 258 ? 27.091 -38.882 -2.087 1.00 48.22 258 ASN A C 1
ATOM 2023 O O . ASN A 1 258 ? 27.501 -38.009 -1.327 1.00 48.22 258 ASN A O 1
ATOM 2027 N N . PRO A 1 259 ? 27.927 -39.813 -2.590 1.00 50.59 259 PRO A N 1
ATOM 2028 C CA . PRO A 1 259 ? 29.357 -39.863 -2.271 1.00 50.59 259 PRO A CA 1
ATOM 2029 C C . PRO A 1 259 ? 30.215 -38.823 -3.026 1.00 50.59 259 PRO A C 1
ATOM 2031 O O . PRO A 1 259 ? 31.432 -38.841 -2.885 1.00 50.59 259 PRO A O 1
ATOM 2034 N N . ASN A 1 260 ? 29.606 -37.918 -3.807 1.00 53.78 260 ASN A N 1
ATOM 2035 C CA . ASN A 1 260 ? 30.296 -36.889 -4.602 1.00 53.78 260 ASN A CA 1
ATOM 2036 C C . ASN A 1 260 ? 29.845 -35.457 -4.233 1.00 53.78 260 ASN A C 1
ATOM 2038 O O . ASN A 1 260 ? 29.510 -34.664 -5.114 1.00 53.78 260 ASN A O 1
ATOM 2042 N N . SER A 1 261 ? 29.794 -35.114 -2.942 1.00 50.25 261 SER A N 1
ATOM 2043 C CA . SER A 1 261 ? 29.676 -33.712 -2.508 1.00 50.25 261 SER A CA 1
ATOM 2044 C C . SER A 1 261 ? 30.993 -32.963 -2.745 1.00 50.25 261 SER A C 1
ATOM 2046 O O . SER A 1 261 ? 32.078 -33.536 -2.627 1.00 50.25 261 SER A O 1
ATOM 2048 N N . SER A 1 262 ? 30.901 -31.690 -3.135 1.00 56.38 262 SER A N 1
ATOM 2049 C CA . SER A 1 262 ? 32.056 -30.864 -3.503 1.00 56.38 262 SER A CA 1
ATOM 2050 C C . SER A 1 262 ? 33.013 -30.654 -2.315 1.00 56.38 262 SER A C 1
ATOM 2052 O O . SER A 1 262 ? 32.595 -30.712 -1.159 1.00 56.38 262 SER A O 1
ATOM 2054 N N . GLU A 1 263 ? 34.305 -30.380 -2.558 1.00 52.97 263 GLU A N 1
ATOM 2055 C CA . GLU A 1 263 ? 35.290 -30.122 -1.481 1.00 52.97 263 GLU A CA 1
ATOM 2056 C C . GLU A 1 263 ? 34.855 -28.985 -0.535 1.00 52.97 263 GLU A C 1
ATOM 2058 O O . GLU A 1 263 ? 35.190 -28.983 0.649 1.00 52.97 263 GLU A O 1
ATOM 2063 N N . GLN A 1 264 ? 34.046 -28.051 -1.040 1.00 50.56 264 GLN A N 1
ATOM 2064 C CA . GLN A 1 264 ? 33.467 -26.953 -0.273 1.00 50.56 264 GLN A CA 1
ATOM 2065 C C . GLN A 1 264 ? 32.366 -27.425 0.687 1.00 50.56 264 GLN A C 1
ATOM 2067 O O . GLN A 1 264 ? 32.325 -26.974 1.831 1.00 50.56 264 GLN A O 1
ATOM 2072 N N . ASP A 1 265 ? 31.541 -28.390 0.270 1.00 51.12 265 ASP A N 1
ATOM 2073 C CA . ASP A 1 265 ? 30.552 -29.032 1.141 1.00 51.12 265 ASP A CA 1
ATOM 2074 C C . ASP A 1 265 ? 31.240 -29.843 2.242 1.00 51.12 265 ASP A C 1
ATOM 2076 O O . ASP A 1 265 ? 30.810 -29.794 3.392 1.00 51.12 265 ASP A O 1
ATOM 2080 N N . ASN A 1 266 ? 32.350 -30.520 1.921 1.00 53.91 266 ASN A N 1
ATOM 2081 C CA . ASN A 1 266 ? 33.140 -31.278 2.895 1.00 53.91 266 ASN A CA 1
ATOM 2082 C C . ASN A 1 266 ? 33.831 -30.365 3.919 1.00 53.91 266 ASN A C 1
ATOM 2084 O O . ASN A 1 266 ? 33.822 -30.680 5.105 1.00 53.91 266 ASN A O 1
ATOM 2088 N N . SER A 1 267 ? 34.360 -29.211 3.495 1.00 54.81 267 SER A N 1
ATOM 2089 C CA . SER A 1 267 ? 34.933 -28.201 4.400 1.00 54.81 267 SER A CA 1
ATOM 2090 C C . SER A 1 267 ? 33.891 -27.654 5.378 1.00 54.81 267 SER A C 1
ATOM 2092 O O . SER A 1 267 ? 34.170 -27.509 6.568 1.00 54.81 267 SER A O 1
ATOM 2094 N N . ILE A 1 268 ? 32.684 -27.354 4.890 1.00 57.75 268 ILE A N 1
ATOM 2095 C CA . ILE A 1 268 ? 31.584 -26.846 5.719 1.00 57.75 268 ILE A CA 1
ATOM 2096 C C . ILE A 1 268 ? 31.066 -27.949 6.652 1.00 57.75 268 ILE A C 1
ATOM 2098 O O . ILE A 1 268 ? 30.768 -27.673 7.812 1.00 57.75 268 ILE A O 1
ATOM 2102 N N . LEU A 1 269 ? 31.010 -29.204 6.191 1.00 55.16 269 LEU A N 1
ATOM 2103 C CA . LEU A 1 269 ? 30.681 -30.359 7.029 1.00 55.16 269 LEU A CA 1
ATOM 2104 C C . LEU A 1 269 ? 31.740 -30.628 8.098 1.00 55.16 269 LEU A C 1
ATOM 2106 O O . LEU A 1 269 ? 31.374 -30.989 9.207 1.00 55.16 269 LEU A O 1
ATOM 2110 N N . GLU A 1 270 ? 33.030 -30.460 7.809 1.00 59.16 270 GLU A N 1
ATOM 2111 C CA . GLU A 1 270 ? 34.098 -30.592 8.804 1.00 59.16 270 GLU A CA 1
ATOM 2112 C C . GLU A 1 270 ? 34.081 -29.458 9.826 1.00 59.16 270 GLU A C 1
ATOM 2114 O O . GLU A 1 270 ? 34.408 -29.679 10.990 1.00 59.16 270 GLU A O 1
ATOM 2119 N N . GLU A 1 271 ? 33.713 -28.244 9.424 1.00 57.97 271 GLU A N 1
ATOM 2120 C CA . GLU A 1 271 ? 33.563 -27.110 10.335 1.00 57.97 271 GLU A CA 1
ATOM 2121 C C . GLU A 1 271 ? 32.321 -27.273 11.222 1.00 57.97 271 GLU A C 1
ATOM 2123 O O . GLU A 1 271 ? 32.434 -27.184 12.442 1.00 57.97 271 GLU A O 1
ATOM 2128 N N . LEU A 1 272 ? 31.182 -27.673 10.645 1.00 54.84 272 LEU A N 1
ATOM 2129 C CA . LEU A 1 272 ? 29.969 -28.021 11.389 1.00 54.84 272 LEU A CA 1
ATOM 2130 C C . LEU A 1 272 ? 30.173 -29.241 12.283 1.00 54.84 272 LEU A C 1
ATOM 2132 O O . LEU A 1 272 ? 29.733 -29.216 13.423 1.00 54.84 272 LEU A O 1
ATOM 2136 N N . ASN A 1 273 ? 30.863 -30.285 11.816 1.00 57.66 273 ASN A N 1
ATOM 2137 C CA . ASN A 1 273 ? 31.229 -31.428 12.650 1.00 57.66 273 ASN A CA 1
ATOM 2138 C C . ASN A 1 273 ? 32.223 -31.016 13.725 1.00 57.66 273 ASN A C 1
ATOM 2140 O O . ASN A 1 273 ? 32.119 -31.525 14.827 1.00 57.66 273 ASN A O 1
ATOM 2144 N N . ARG A 1 274 ? 33.160 -30.095 13.473 1.00 57.66 274 ARG A N 1
ATOM 2145 C CA . ARG A 1 274 ? 34.021 -29.557 14.536 1.00 57.66 274 ARG A CA 1
ATOM 2146 C C . ARG A 1 274 ? 33.220 -28.776 15.563 1.00 57.66 274 ARG A C 1
ATOM 2148 O O . ARG A 1 274 ? 33.515 -28.918 16.743 1.00 57.66 274 ARG A O 1
ATOM 2155 N N . ASP A 1 275 ? 32.217 -28.013 15.154 1.00 53.00 275 ASP A N 1
ATOM 2156 C CA . ASP A 1 275 ? 31.335 -27.296 16.073 1.00 53.00 275 ASP A CA 1
ATOM 2157 C C . ASP A 1 275 ? 30.394 -28.257 16.823 1.00 53.00 275 ASP A C 1
ATOM 2159 O O . ASP A 1 275 ? 30.198 -28.103 18.025 1.00 53.00 275 ASP A O 1
ATOM 2163 N N . PHE A 1 276 ? 29.920 -29.328 16.178 1.00 49.94 276 PHE A N 1
ATOM 2164 C CA . PHE A 1 276 ? 29.117 -30.391 16.796 1.00 49.94 276 PHE A CA 1
ATOM 2165 C C . PHE A 1 276 ? 29.944 -31.280 17.739 1.00 49.94 276 PHE A C 1
ATOM 2167 O O . PHE A 1 276 ? 29.482 -31.659 18.811 1.00 49.94 276 PHE A O 1
ATOM 2174 N N . VAL A 1 277 ? 31.193 -31.584 17.373 1.00 53.94 277 VAL A N 1
ATOM 2175 C CA . VAL A 1 277 ? 32.162 -32.337 18.185 1.00 53.94 277 VAL A CA 1
ATOM 2176 C C . VAL A 1 277 ? 32.676 -31.476 19.339 1.00 53.94 277 VAL A C 1
ATOM 2178 O O . VAL A 1 277 ? 32.870 -31.992 20.430 1.00 53.94 277 VAL A O 1
ATOM 2181 N N . LYS A 1 278 ? 32.814 -30.155 19.169 1.00 54.84 278 LYS A N 1
ATOM 2182 C CA . LYS A 1 278 ? 33.049 -29.224 20.288 1.00 54.84 278 LYS A CA 1
ATOM 2183 C C . LYS A 1 278 ? 31.838 -29.097 21.215 1.00 54.84 278 LYS A C 1
ATOM 2185 O O . LYS A 1 278 ? 32.017 -28.762 22.378 1.00 54.84 278 LYS A O 1
ATOM 2190 N N . MET A 1 279 ? 30.633 -29.393 20.730 1.00 50.03 279 MET A N 1
ATOM 2191 C CA . MET A 1 279 ? 29.421 -29.535 21.544 1.00 50.03 279 MET A CA 1
ATOM 2192 C C . MET A 1 279 ? 29.243 -30.954 22.128 1.00 50.03 279 MET A C 1
ATOM 2194 O O . MET A 1 279 ? 28.156 -31.271 22.606 1.00 50.03 279 MET A O 1
ATOM 2198 N N . GLN A 1 280 ? 30.274 -31.819 22.124 1.00 46.97 280 GLN A N 1
ATOM 2199 C CA . GLN A 1 280 ? 30.219 -33.116 22.828 1.00 46.97 280 GLN A CA 1
ATOM 2200 C C . GLN A 1 280 ? 30.276 -33.006 24.350 1.00 46.97 280 GLN A C 1
ATOM 2202 O O . GLN A 1 280 ? 29.945 -33.978 25.034 1.00 46.97 280 GLN A O 1
ATOM 2207 N N . ASP A 1 281 ? 30.624 -31.842 24.889 1.00 53.03 281 ASP A N 1
ATOM 2208 C CA . ASP A 1 281 ? 30.259 -31.543 26.261 1.00 53.03 281 ASP A CA 1
ATOM 2209 C C . ASP A 1 281 ? 28.773 -31.191 26.248 1.00 53.03 281 ASP A C 1
ATOM 2211 O O . ASP A 1 281 ? 28.369 -30.087 25.884 1.00 53.03 281 ASP A O 1
ATOM 2215 N N . ASP A 1 282 ? 27.948 -32.189 26.579 1.00 53.84 282 ASP A N 1
ATOM 2216 C CA . ASP A 1 282 ? 26.521 -32.030 26.838 1.00 53.84 282 ASP A CA 1
ATOM 2217 C C . ASP A 1 282 ? 26.367 -30.904 27.879 1.00 53.84 282 ASP A C 1
ATOM 2219 O O . ASP A 1 282 ? 26.405 -31.150 29.084 1.00 53.84 282 ASP A O 1
ATOM 2223 N N . VAL A 1 283 ? 26.176 -29.658 27.441 1.00 53.69 283 VAL A N 1
ATOM 2224 C CA . VAL A 1 283 ? 25.949 -28.502 28.329 1.00 53.69 283 VAL A CA 1
ATOM 2225 C C . VAL A 1 283 ? 24.722 -28.755 29.215 1.00 53.69 283 VAL A C 1
ATOM 2227 O O . VAL A 1 283 ? 24.641 -28.280 30.349 1.00 53.69 283 VAL A O 1
ATOM 2230 N N . ASP A 1 284 ? 23.791 -29.584 28.734 1.00 53.06 284 ASP A N 1
ATOM 2231 C CA . ASP A 1 284 ? 22.652 -30.073 29.499 1.00 53.06 284 ASP A CA 1
ATOM 2232 C C . ASP A 1 284 ? 23.004 -31.219 30.468 1.00 53.06 284 ASP A C 1
ATOM 2234 O O . ASP A 1 284 ? 22.415 -31.265 31.547 1.00 53.06 284 ASP A O 1
ATOM 2238 N N . LYS A 1 285 ? 24.004 -32.078 30.195 1.00 52.88 285 LYS A N 1
ATOM 2239 C CA . LYS A 1 285 ? 24.559 -32.996 31.215 1.00 52.88 285 LYS A CA 1
ATOM 2240 C C . LYS A 1 285 ? 25.404 -32.256 32.230 1.00 52.88 285 LYS A C 1
ATOM 2242 O O . LYS A 1 285 ? 25.303 -32.588 33.398 1.00 52.88 285 LYS A O 1
ATOM 2247 N N . GLU A 1 286 ? 26.193 -31.258 31.847 1.00 49.53 286 GLU A N 1
ATOM 2248 C CA . GLU A 1 286 ? 26.892 -30.406 32.806 1.00 49.53 286 GLU A CA 1
ATOM 2249 C C . GLU A 1 286 ? 25.904 -29.597 33.640 1.00 49.53 286 GLU A C 1
ATOM 2251 O O . GLU A 1 286 ? 26.120 -29.455 34.836 1.00 49.53 286 GLU A O 1
ATOM 2256 N N . ARG A 1 287 ? 24.765 -29.153 33.093 1.00 52.94 287 ARG A N 1
ATOM 2257 C CA . ARG A 1 287 ? 23.651 -28.621 33.899 1.00 52.94 287 ARG A CA 1
ATOM 2258 C C . ARG A 1 287 ? 22.985 -29.686 34.763 1.00 52.94 287 ARG A C 1
ATOM 2260 O O . ARG A 1 287 ? 22.654 -29.383 35.895 1.00 52.94 287 ARG A O 1
ATOM 2267 N N . LEU A 1 288 ? 22.829 -30.926 34.307 1.00 47.50 288 LEU A N 1
ATOM 2268 C CA . LEU A 1 288 ? 22.265 -32.024 35.110 1.00 47.50 288 LEU A CA 1
ATOM 2269 C C . LEU A 1 288 ? 23.242 -32.583 36.161 1.00 47.50 288 LEU A C 1
ATOM 2271 O O . LEU A 1 288 ? 22.798 -33.161 37.149 1.00 47.50 288 LEU A O 1
ATOM 2275 N N . LEU A 1 289 ? 24.552 -32.410 35.973 1.00 47.84 289 LEU A N 1
ATOM 2276 C CA . LEU A 1 289 ? 25.619 -32.816 36.892 1.00 47.84 289 LEU A CA 1
ATOM 2277 C C . LEU A 1 289 ? 25.987 -31.677 37.854 1.00 47.84 289 LEU A C 1
ATOM 2279 O O . LEU A 1 289 ? 26.210 -31.938 39.033 1.00 47.84 289 LEU A O 1
ATOM 2283 N N . SER A 1 290 ? 25.967 -30.416 37.404 1.00 45.91 290 SER A N 1
ATOM 2284 C CA . SER A 1 290 ? 26.123 -29.225 38.261 1.00 45.91 290 SER A CA 1
ATOM 2285 C C . SER A 1 290 ? 24.841 -28.863 39.020 1.00 45.91 290 SER A C 1
ATOM 2287 O O . SER A 1 290 ? 24.926 -28.333 40.127 1.00 45.91 290 SER A O 1
ATOM 2289 N N . ASP A 1 291 ? 23.667 -29.233 38.496 1.00 44.69 291 ASP A N 1
ATOM 2290 C CA . ASP A 1 291 ? 22.367 -29.195 39.190 1.00 44.69 291 ASP A CA 1
ATOM 2291 C C . ASP A 1 291 ? 21.916 -30.596 39.664 1.00 44.69 291 ASP A C 1
ATOM 2293 O O . ASP A 1 291 ? 20.785 -30.814 40.115 1.00 44.69 291 ASP A O 1
ATOM 2297 N N . GLY A 1 292 ? 22.849 -31.554 39.656 1.00 36.75 292 GLY A N 1
ATOM 2298 C CA . GLY A 1 292 ? 22.725 -32.886 40.242 1.00 36.75 292 GLY A CA 1
ATOM 2299 C C . GLY A 1 292 ? 22.778 -32.828 41.764 1.00 36.75 292 GLY A C 1
ATOM 2300 O O . GLY A 1 292 ? 23.693 -33.350 42.397 1.00 36.75 292 GLY A O 1
ATOM 2301 N N . GLY A 1 293 ? 21.814 -32.144 42.381 1.00 35.88 293 GLY A N 1
ATOM 2302 C CA . GLY A 1 293 ? 21.901 -31.897 43.810 1.00 35.88 293 GLY A CA 1
ATOM 2303 C C . GLY A 1 293 ? 20.782 -31.119 44.476 1.00 35.88 293 GLY A C 1
ATOM 2304 O O . GLY A 1 293 ? 20.986 -30.690 45.612 1.00 35.88 293 GLY A O 1
ATOM 2305 N N . ARG A 1 294 ? 19.566 -31.022 43.915 1.00 39.94 294 ARG A N 1
ATOM 2306 C CA . ARG A 1 294 ? 18.381 -30.934 44.793 1.00 39.94 294 ARG A CA 1
ATOM 2307 C C . ARG A 1 294 ? 18.206 -32.272 45.516 1.00 39.94 294 ARG A C 1
ATOM 2309 O O . ARG A 1 294 ? 17.226 -32.989 45.336 1.00 39.94 294 ARG A O 1
ATOM 2316 N N . ARG A 1 295 ? 19.154 -32.593 46.407 1.00 36.91 295 ARG A N 1
ATOM 2317 C CA . ARG A 1 295 ? 18.867 -33.403 47.582 1.00 36.91 295 ARG A CA 1
ATOM 2318 C C . ARG A 1 295 ? 17.685 -32.706 48.237 1.00 36.91 295 ARG A C 1
ATOM 2320 O O . ARG A 1 295 ? 17.838 -31.623 48.802 1.00 36.91 295 ARG A O 1
ATOM 2327 N N . ARG A 1 296 ? 16.508 -33.332 48.155 1.00 39.69 296 ARG A N 1
ATOM 2328 C CA . ARG A 1 296 ? 15.530 -33.289 49.239 1.00 39.69 296 ARG A CA 1
ATOM 2329 C C . ARG A 1 296 ? 16.357 -33.469 50.507 1.00 39.69 296 ARG A C 1
ATOM 2331 O O . ARG A 1 296 ? 16.788 -34.578 50.811 1.00 39.69 296 ARG A O 1
ATOM 2338 N N . ARG A 1 297 ? 16.692 -32.369 51.186 1.00 39.31 297 ARG A N 1
ATOM 2339 C CA . ARG A 1 297 ? 17.172 -32.465 52.554 1.00 39.31 297 ARG A CA 1
ATOM 2340 C C . ARG A 1 297 ? 15.985 -33.068 53.274 1.00 39.31 297 ARG A C 1
ATOM 2342 O O . ARG A 1 297 ? 14.929 -32.444 53.354 1.00 39.31 297 ARG A O 1
ATOM 2349 N N . THR A 1 298 ? 16.119 -34.321 53.685 1.00 43.59 298 THR A N 1
ATOM 2350 C CA . THR A 1 298 ? 15.228 -34.881 54.686 1.00 43.59 298 THR A CA 1
ATOM 2351 C C . THR A 1 298 ? 15.148 -33.854 55.810 1.00 43.59 298 THR A C 1
ATOM 2353 O O . THR A 1 298 ? 16.168 -33.280 56.207 1.00 43.59 298 THR A O 1
ATOM 2356 N N . LEU A 1 299 ? 13.930 -33.582 56.286 1.00 44.03 299 LEU A N 1
ATOM 2357 C CA . LEU A 1 299 ? 13.636 -32.603 57.341 1.00 44.03 299 LEU A CA 1
ATOM 2358 C C . LEU A 1 299 ? 14.493 -32.797 58.609 1.00 44.03 299 LEU A C 1
ATOM 2360 O O . LEU A 1 299 ? 14.510 -31.928 59.464 1.00 44.03 299 LEU A O 1
ATOM 2364 N N . SER A 1 300 ? 15.242 -33.896 58.713 1.00 45.28 300 SER A N 1
ATOM 2365 C CA . SER A 1 300 ? 16.179 -34.237 59.778 1.00 45.28 300 SER A CA 1
ATOM 2366 C C . SER A 1 300 ? 17.384 -33.298 59.938 1.00 45.28 300 SER A C 1
ATOM 2368 O O . SER A 1 300 ? 17.939 -33.266 61.031 1.00 45.28 300 SER A O 1
ATOM 2370 N N . ASN A 1 301 ? 17.793 -32.535 58.912 1.00 45.81 301 ASN A N 1
ATOM 2371 C CA . ASN A 1 301 ? 19.064 -31.775 58.937 1.00 45.81 301 ASN A CA 1
ATOM 2372 C C . ASN A 1 301 ? 18.907 -30.242 58.951 1.00 45.81 301 ASN A C 1
ATOM 2374 O O . ASN A 1 301 ? 19.875 -29.525 58.707 1.00 45.81 301 ASN A O 1
ATOM 2378 N N . LEU A 1 302 ? 17.703 -29.733 59.201 1.00 51.88 302 LEU A N 1
ATOM 2379 C CA . LEU A 1 302 ? 17.437 -28.298 59.355 1.00 51.88 302 LEU A CA 1
ATOM 2380 C C . LEU A 1 302 ? 17.395 -27.941 60.845 1.00 51.88 302 LEU A C 1
ATOM 2382 O O . LEU A 1 302 ? 16.931 -28.761 61.644 1.00 51.88 302 LEU A O 1
ATOM 2386 N N . ASN A 1 303 ? 17.858 -26.746 61.209 1.00 56.66 303 ASN A N 1
ATOM 2387 C CA . ASN A 1 303 ? 17.660 -26.203 62.557 1.00 56.66 303 ASN A CA 1
ATOM 2388 C C . ASN A 1 303 ? 16.178 -25.793 62.747 1.00 56.66 303 ASN A C 1
ATOM 2390 O O . ASN A 1 303 ? 15.435 -25.652 61.771 1.00 56.66 303 ASN A O 1
ATOM 2394 N N . ASP A 1 304 ? 15.710 -25.664 63.992 1.00 49.69 304 ASP A N 1
ATOM 2395 C CA . ASP A 1 304 ? 14.267 -25.544 64.284 1.00 49.69 304 ASP A CA 1
ATOM 2396 C C . ASP A 1 304 ? 13.615 -24.321 63.620 1.00 49.69 304 ASP A C 1
ATOM 2398 O O . ASP A 1 304 ? 12.479 -24.392 63.151 1.00 49.69 304 ASP A O 1
ATOM 2402 N N . MET A 1 305 ? 14.372 -23.229 63.479 1.00 51.12 305 MET A N 1
ATOM 2403 C CA . MET A 1 305 ? 13.934 -22.022 62.776 1.00 51.12 305 MET A CA 1
ATOM 2404 C C . MET A 1 305 ? 13.729 -22.274 61.273 1.00 51.12 305 MET A C 1
ATOM 2406 O O . MET A 1 305 ? 12.708 -21.888 60.705 1.00 51.12 305 MET A O 1
ATOM 2410 N N . GLU A 1 306 ? 14.663 -22.963 60.616 1.00 50.84 306 GLU A N 1
ATOM 2411 C CA . GLU A 1 306 ? 14.566 -23.272 59.186 1.00 50.84 306 GLU A CA 1
ATOM 2412 C C . GLU A 1 306 ? 13.454 -24.282 58.879 1.00 50.84 306 GLU A C 1
ATOM 2414 O O . GLU A 1 306 ? 12.804 -24.179 57.836 1.00 50.84 306 GLU A O 1
ATOM 2419 N N . ARG A 1 307 ? 13.190 -25.233 59.787 1.00 55.75 307 ARG A N 1
ATOM 2420 C CA . ARG A 1 307 ? 12.048 -26.156 59.653 1.00 55.75 307 ARG A CA 1
ATOM 2421 C C . ARG A 1 307 ? 10.726 -25.4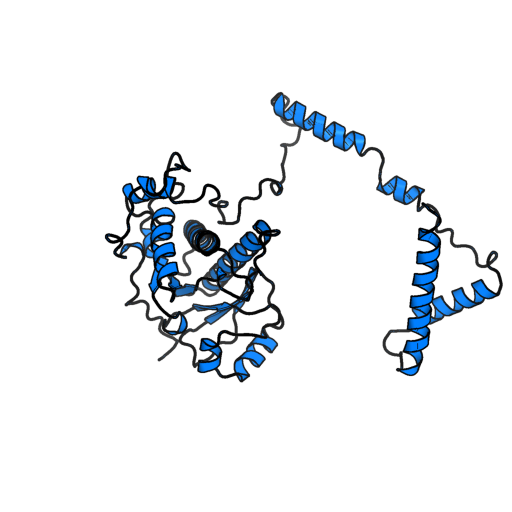12 59.719 1.00 55.75 307 ARG A C 1
ATOM 2423 O O . ARG A 1 307 ? 9.842 -25.688 58.912 1.00 55.75 307 ARG A O 1
ATOM 2430 N N . HIS A 1 308 ? 10.600 -24.469 60.650 1.00 55.62 308 HIS A N 1
ATOM 2431 C CA . HIS A 1 308 ? 9.356 -23.734 60.829 1.00 55.62 308 HIS A CA 1
ATOM 2432 C C . HIS A 1 308 ? 9.028 -22.880 59.597 1.00 55.62 308 HIS A C 1
ATOM 2434 O O . HIS A 1 308 ? 7.904 -22.923 59.100 1.00 55.62 308 HIS A O 1
ATOM 2440 N N . ILE A 1 309 ? 10.043 -22.219 59.031 1.00 54.25 309 ILE A N 1
ATOM 2441 C CA . ILE A 1 309 ? 9.920 -21.402 57.817 1.00 54.25 309 ILE A CA 1
ATOM 2442 C C . ILE A 1 309 ? 9.582 -22.262 56.590 1.00 54.25 309 ILE A C 1
ATOM 2444 O O . ILE A 1 309 ? 8.730 -21.882 55.789 1.00 54.25 309 ILE A O 1
ATOM 2448 N N . ALA A 1 310 ? 10.208 -23.433 56.433 1.00 56.75 310 ALA A N 1
ATOM 2449 C CA . ALA A 1 310 ? 9.930 -24.325 55.306 1.00 56.75 310 ALA A CA 1
ATOM 2450 C C . ALA A 1 310 ? 8.482 -24.850 55.320 1.00 56.75 310 ALA A C 1
ATOM 2452 O O . ALA A 1 310 ? 7.826 -24.861 54.278 1.00 56.75 310 ALA A O 1
ATOM 2453 N N . ILE A 1 311 ? 7.968 -25.216 56.500 1.00 59.97 311 ILE A N 1
ATOM 2454 C CA . ILE A 1 311 ? 6.579 -25.665 56.681 1.00 59.97 311 ILE A CA 1
ATOM 2455 C C . ILE A 1 311 ? 5.594 -24.521 56.403 1.00 59.97 311 ILE A C 1
ATOM 2457 O O . ILE A 1 311 ? 4.560 -24.732 55.769 1.00 59.97 311 ILE A O 1
ATOM 2461 N N . GLU A 1 312 ? 5.914 -23.298 56.832 1.00 54.31 312 GLU A N 1
ATOM 2462 C CA . GLU A 1 312 ? 5.042 -22.138 56.634 1.00 54.31 312 GLU A CA 1
ATOM 2463 C C . GLU A 1 312 ? 4.958 -21.702 55.160 1.00 54.31 312 GLU A C 1
ATOM 2465 O O . GLU A 1 312 ? 3.892 -21.300 54.688 1.00 54.31 312 GLU A O 1
ATOM 2470 N N . ILE A 1 313 ? 6.055 -21.836 54.409 1.00 54.88 313 ILE A N 1
ATOM 2471 C CA . ILE A 1 313 ? 6.087 -21.581 52.962 1.00 54.88 313 ILE A CA 1
ATOM 2472 C C . ILE A 1 313 ? 5.244 -22.620 52.215 1.00 54.88 313 ILE A C 1
ATOM 2474 O O . ILE A 1 313 ? 4.411 -22.248 51.389 1.00 54.88 313 ILE A O 1
ATOM 2478 N N . GLU A 1 314 ? 5.401 -23.907 52.538 1.00 58.69 314 GLU A N 1
ATOM 2479 C CA . GLU A 1 314 ? 4.663 -24.988 51.872 1.00 58.69 314 GLU A CA 1
ATOM 2480 C C . GLU A 1 314 ? 3.150 -24.925 52.168 1.00 58.69 314 GLU A C 1
ATOM 2482 O O . GLU A 1 314 ? 2.325 -25.179 51.287 1.00 58.69 314 GLU A O 1
ATOM 2487 N N . ALA A 1 315 ? 2.764 -24.506 53.380 1.00 54.00 315 ALA A N 1
ATOM 2488 C CA . ALA A 1 315 ? 1.367 -24.263 53.741 1.00 54.00 315 ALA A CA 1
ATOM 2489 C C . ALA A 1 315 ? 0.757 -23.064 52.988 1.00 54.00 315 ALA A C 1
ATOM 2491 O O . ALA A 1 315 ? -0.415 -23.108 52.608 1.00 54.00 315 ALA A O 1
ATOM 2492 N N . LYS A 1 316 ? 1.544 -22.008 52.735 1.00 55.19 316 LYS A N 1
ATOM 2493 C CA . LYS A 1 316 ? 1.094 -20.802 52.018 1.00 55.19 316 LYS A CA 1
ATOM 2494 C C . LYS A 1 316 ? 1.051 -20.977 50.495 1.00 55.19 316 LYS A C 1
ATOM 2496 O O . LYS A 1 316 ? 0.212 -20.349 49.858 1.00 55.19 316 LYS A O 1
ATOM 2501 N N . GLU A 1 317 ? 1.875 -21.853 49.914 1.00 51.28 317 GLU A N 1
ATOM 2502 C CA . GLU A 1 317 ? 1.839 -22.182 48.475 1.00 51.28 317 GLU A CA 1
ATOM 2503 C C . GLU A 1 317 ? 0.637 -23.055 48.071 1.00 51.28 317 GLU A C 1
ATOM 2505 O O . GLU A 1 317 ? 0.238 -23.046 46.908 1.00 51.28 317 GLU A O 1
ATOM 2510 N N . ARG A 1 318 ? 0.018 -23.779 49.015 1.00 50.25 318 ARG A N 1
ATOM 2511 C CA . ARG A 1 318 ? -1.183 -24.599 48.757 1.00 50.25 318 ARG A CA 1
ATOM 2512 C C . ARG A 1 318 ? -2.508 -23.835 48.846 1.00 50.25 318 ARG A C 1
ATOM 2514 O O . ARG A 1 318 ? -3.557 -24.428 48.596 1.00 50.25 318 ARG A O 1
ATOM 2521 N N . LEU A 1 319 ? -2.494 -22.546 49.191 1.00 48.97 319 LEU A N 1
ATOM 2522 C CA . LEU A 1 319 ? -3.710 -21.734 49.246 1.00 48.97 319 LEU A CA 1
ATOM 2523 C C . LEU A 1 319 ? -4.077 -21.213 47.842 1.00 48.97 319 LEU A C 1
ATOM 2525 O O . LEU A 1 319 ? -3.249 -20.568 47.196 1.00 48.97 319 LEU A O 1
ATOM 2529 N N . PRO A 1 320 ? -5.306 -21.450 47.348 1.00 49.50 320 PRO A N 1
ATOM 2530 C CA . PRO A 1 320 ? -5.745 -20.906 46.068 1.00 49.50 320 PRO A CA 1
ATOM 2531 C C . PRO A 1 320 ? -5.790 -19.368 46.109 1.00 49.50 320 PRO A C 1
ATOM 2533 O O . PRO A 1 320 ? -6.226 -18.766 47.090 1.00 49.50 320 PRO A O 1
ATOM 2536 N N . LEU A 1 321 ? -5.379 -18.730 45.005 1.00 50.69 321 LEU A N 1
ATOM 2537 C CA . LEU A 1 321 ? -5.231 -17.270 44.833 1.00 50.69 321 LEU A CA 1
ATOM 2538 C C . LEU A 1 321 ? -6.501 -16.436 45.123 1.00 50.69 321 LEU A C 1
ATOM 2540 O O . LEU A 1 321 ? -6.422 -15.211 45.181 1.00 50.69 321 LEU A O 1
ATOM 2544 N N . ALA A 1 322 ? -7.657 -17.075 45.318 1.00 44.00 322 ALA A N 1
ATOM 2545 C CA . ALA A 1 322 ? -8.941 -16.426 45.570 1.00 44.00 322 ALA A CA 1
ATOM 2546 C C . ALA A 1 322 ? -9.181 -16.017 47.041 1.00 44.00 322 ALA A C 1
ATOM 2548 O O . ALA A 1 322 ? -10.158 -15.324 47.310 1.00 44.00 322 ALA A O 1
ATOM 2549 N N . THR A 1 323 ? -8.306 -16.383 47.988 1.00 46.50 323 THR A N 1
ATOM 2550 C CA . THR A 1 323 ? -8.525 -16.134 49.434 1.00 46.50 323 THR A CA 1
ATOM 2551 C C . THR A 1 323 ? -7.543 -15.132 50.058 1.00 46.50 323 THR A C 1
ATOM 2553 O O . THR A 1 323 ? -7.330 -15.133 51.269 1.00 46.50 323 THR A O 1
ATOM 2556 N N . ILE A 1 324 ? -6.906 -14.270 49.258 1.00 50.09 324 ILE A N 1
ATOM 2557 C CA . ILE A 1 324 ? -5.939 -13.279 49.762 1.00 50.09 324 ILE A CA 1
ATOM 2558 C C . ILE A 1 324 ? -6.648 -11.936 49.982 1.00 50.09 324 ILE A C 1
ATOM 2560 O O . ILE A 1 324 ? -6.764 -11.120 49.067 1.00 50.09 324 ILE A O 1
ATOM 2564 N N . THR A 1 325 ? -7.115 -11.692 51.208 1.00 50.59 325 THR A N 1
ATOM 2565 C CA . THR A 1 325 ? -7.569 -10.365 51.650 1.00 50.59 325 THR A CA 1
ATOM 2566 C C . THR A 1 325 ? -6.393 -9.388 51.782 1.00 50.59 325 THR A C 1
ATOM 2568 O O . THR A 1 325 ? -5.233 -9.778 51.945 1.00 50.59 325 THR A O 1
ATOM 2571 N N . ILE A 1 326 ? -6.696 -8.090 51.674 1.00 47.47 326 ILE A N 1
ATOM 2572 C CA . ILE A 1 326 ? -5.733 -6.983 51.518 1.00 47.47 326 ILE A CA 1
ATOM 2573 C C . ILE A 1 326 ? -4.688 -6.923 52.654 1.00 47.47 326 ILE A C 1
ATOM 2575 O O . ILE A 1 326 ? -3.552 -6.518 52.407 1.00 47.47 326 ILE A O 1
ATOM 2579 N N . GLU A 1 327 ? -5.007 -7.415 53.854 1.00 45.38 327 GLU A N 1
ATOM 2580 C CA . GLU A 1 327 ? -4.082 -7.465 54.999 1.00 45.38 327 GLU A CA 1
ATOM 2581 C C . GLU A 1 327 ? -2.903 -8.443 54.820 1.00 45.38 327 GLU A C 1
ATOM 2583 O O . GLU A 1 327 ? -1.831 -8.205 55.373 1.00 45.38 327 GLU A O 1
ATOM 2588 N N . ASN A 1 328 ? -3.014 -9.470 53.966 1.00 52.41 328 ASN A N 1
ATOM 2589 C CA . ASN A 1 328 ? -1.959 -10.480 53.773 1.00 52.41 328 ASN A CA 1
ATOM 2590 C C . ASN A 1 328 ? -0.931 -10.147 52.673 1.00 52.41 328 ASN A C 1
ATOM 2592 O O . ASN A 1 328 ? 0.036 -10.888 52.472 1.00 52.41 328 ASN A O 1
ATOM 2596 N N . ARG A 1 329 ? -1.080 -9.021 51.959 1.00 54.00 329 ARG A N 1
ATOM 2597 C CA . ARG A 1 329 ? -0.134 -8.634 50.891 1.00 54.00 329 ARG A CA 1
ATOM 2598 C C . ARG A 1 329 ? 1.222 -8.172 51.421 1.00 54.00 329 ARG A C 1
ATOM 2600 O O . ARG A 1 329 ? 2.230 -8.375 50.748 1.00 54.00 329 ARG A O 1
ATOM 2607 N N . ARG A 1 330 ? 1.270 -7.582 52.619 1.00 50.88 330 ARG A N 1
ATOM 2608 C CA . ARG A 1 330 ? 2.511 -7.034 53.192 1.00 50.88 330 ARG A CA 1
ATOM 2609 C C . ARG A 1 330 ? 3.505 -8.144 53.545 1.00 50.88 330 ARG A C 1
ATOM 2611 O O . ARG A 1 330 ? 4.654 -8.086 53.119 1.00 50.88 330 ARG A O 1
ATOM 2618 N N . SER A 1 331 ? 3.026 -9.209 54.185 1.00 50.84 331 SER A N 1
ATOM 2619 C CA . SER A 1 331 ? 3.836 -10.377 54.554 1.00 50.84 331 SER A CA 1
ATOM 2620 C C . SER A 1 331 ? 4.300 -11.194 53.340 1.00 50.84 331 SER A C 1
ATOM 2622 O O . SER A 1 331 ? 5.398 -11.744 53.346 1.00 50.84 331 SER A O 1
ATOM 2624 N N . PHE A 1 332 ? 3.505 -11.244 52.265 1.00 53.00 332 PHE A N 1
ATOM 2625 C CA . PHE A 1 332 ? 3.897 -11.923 51.023 1.00 53.00 332 PHE A CA 1
ATOM 2626 C C . PHE A 1 332 ? 4.982 -11.152 50.255 1.00 53.00 332 PHE A C 1
ATOM 2628 O O . PHE A 1 332 ? 5.926 -11.740 49.724 1.00 53.00 332 PHE A O 1
ATOM 2635 N N . ILE A 1 333 ? 4.889 -9.820 50.241 1.00 56.72 333 ILE A N 1
ATOM 2636 C CA . ILE A 1 333 ? 5.908 -8.953 49.643 1.00 56.72 333 ILE A CA 1
ATOM 2637 C C . ILE A 1 333 ? 7.208 -9.015 50.458 1.00 56.72 333 ILE A C 1
ATOM 2639 O O . ILE A 1 333 ? 8.278 -9.146 49.864 1.00 56.72 333 ILE A O 1
ATOM 2643 N N . GLU A 1 334 ? 7.144 -9.017 51.793 1.00 51.56 334 GLU A N 1
ATOM 2644 C CA . GLU A 1 334 ? 8.330 -9.206 52.644 1.00 51.56 334 GLU A CA 1
ATOM 2645 C C . GLU A 1 334 ? 9.015 -10.561 52.407 1.00 51.56 334 GLU A C 1
ATOM 2647 O O . GLU A 1 334 ? 10.240 -10.607 52.272 1.00 51.56 334 GLU A O 1
ATOM 2652 N N . ALA A 1 335 ? 8.251 -11.645 52.236 1.00 51.84 335 ALA A N 1
ATOM 2653 C CA . ALA A 1 335 ? 8.797 -12.964 51.905 1.00 51.84 335 ALA A CA 1
ATOM 2654 C C . ALA A 1 335 ? 9.509 -12.990 50.533 1.00 51.84 335 ALA A C 1
ATOM 2656 O O . ALA A 1 335 ? 10.582 -13.585 50.386 1.00 51.84 335 ALA A O 1
ATOM 2657 N N . LEU A 1 336 ? 8.969 -12.287 49.529 1.00 54.44 336 LEU A N 1
ATOM 2658 C CA . LEU A 1 336 ? 9.598 -12.151 48.209 1.00 54.44 336 LEU A CA 1
ATOM 2659 C C . LEU A 1 336 ? 10.864 -11.280 48.243 1.00 54.44 336 LEU A C 1
ATOM 2661 O O . LEU A 1 336 ? 11.854 -11.602 47.576 1.00 54.44 336 LEU A O 1
ATOM 2665 N N . PHE A 1 337 ? 10.873 -10.211 49.046 1.00 49.81 337 PHE A N 1
ATOM 2666 C CA . PHE A 1 337 ? 12.061 -9.378 49.255 1.00 49.81 337 PHE A CA 1
ATOM 2667 C C . PHE A 1 337 ? 13.176 -10.141 49.977 1.00 49.81 337 PHE A C 1
ATOM 2669 O O . PHE A 1 337 ? 14.344 -10.026 49.595 1.00 49.81 337 PHE A O 1
ATOM 2676 N N . TYR A 1 338 ? 12.830 -10.987 50.949 1.00 48.03 338 TYR A N 1
ATOM 2677 C CA . TYR A 1 338 ? 13.797 -11.830 51.652 1.00 48.03 338 TYR A CA 1
ATOM 2678 C C . TYR A 1 338 ? 14.434 -12.872 50.717 1.00 48.03 338 TYR A C 1
ATOM 2680 O O . TYR A 1 338 ? 15.655 -13.049 50.709 1.00 48.03 338 TYR A O 1
ATOM 2688 N N . ARG A 1 339 ? 13.637 -13.469 49.816 1.00 50.47 339 ARG A N 1
ATOM 2689 C CA . ARG A 1 339 ? 14.123 -14.379 48.762 1.00 50.47 339 ARG A CA 1
ATOM 2690 C C . ARG A 1 339 ? 15.111 -13.693 47.812 1.00 50.47 339 ARG A C 1
ATOM 2692 O O . ARG A 1 339 ? 16.137 -14.276 47.464 1.00 50.47 339 ARG A O 1
ATOM 2699 N N . ARG A 1 340 ? 14.850 -12.437 47.432 1.00 49.84 340 ARG A N 1
ATOM 2700 C CA . ARG A 1 340 ? 15.761 -11.633 46.594 1.00 49.84 340 ARG A CA 1
ATOM 2701 C C . ARG A 1 340 ? 17.068 -11.288 47.313 1.00 49.84 340 ARG A C 1
ATOM 2703 O O . ARG A 1 340 ? 18.129 -11.325 46.694 1.00 49.84 340 ARG A O 1
ATOM 2710 N N . ARG A 1 341 ? 17.010 -11.007 48.618 1.00 42.56 341 ARG A N 1
ATOM 2711 C CA . ARG A 1 341 ? 18.182 -10.650 49.434 1.00 42.56 341 ARG A CA 1
ATOM 2712 C C . ARG A 1 341 ? 19.125 -11.840 49.654 1.00 42.56 341 ARG A C 1
ATOM 2714 O O . ARG A 1 341 ? 20.334 -11.670 49.531 1.00 42.56 341 ARG A O 1
ATOM 2721 N N . ILE A 1 342 ? 18.594 -13.050 49.855 1.00 47.25 342 ILE A N 1
ATOM 2722 C CA . ILE A 1 342 ? 19.403 -14.283 49.939 1.00 47.25 342 ILE A CA 1
ATOM 2723 C C . ILE A 1 342 ? 20.098 -14.596 48.604 1.00 47.25 342 ILE A C 1
ATOM 2725 O O . ILE A 1 342 ? 21.265 -14.988 48.592 1.00 47.25 342 ILE A O 1
ATOM 2729 N N . PHE A 1 343 ? 19.421 -14.385 47.471 1.00 45.41 343 PHE A N 1
ATOM 2730 C CA . PHE A 1 343 ? 20.028 -14.569 46.146 1.00 45.41 343 PHE A CA 1
ATOM 2731 C C . PHE A 1 343 ? 21.085 -13.504 45.817 1.00 45.41 343 PHE A C 1
ATOM 2733 O O . PHE A 1 343 ? 22.068 -13.812 45.148 1.00 45.41 343 PHE A O 1
ATOM 2740 N N . SER A 1 344 ? 20.919 -12.274 46.314 1.00 35.75 344 SER A N 1
ATOM 2741 C CA . SER A 1 344 ? 21.889 -11.190 46.118 1.00 35.75 344 SER A CA 1
ATOM 2742 C C . SER A 1 344 ? 23.187 -11.408 46.899 1.00 35.75 344 SER A C 1
ATOM 2744 O O . SER A 1 344 ? 24.254 -11.141 46.360 1.00 35.75 344 SER A O 1
ATOM 2746 N N . ILE A 1 345 ? 23.118 -11.918 48.135 1.00 41.91 345 ILE A N 1
ATOM 2747 C CA . ILE A 1 345 ? 24.303 -12.157 48.984 1.00 41.91 345 ILE A CA 1
ATOM 2748 C C . ILE A 1 345 ? 25.188 -13.286 48.423 1.00 41.91 345 ILE A C 1
ATOM 2750 O O . ILE A 1 345 ? 26.399 -13.268 48.604 1.00 41.91 345 ILE A O 1
ATOM 2754 N N . LYS A 1 346 ? 24.609 -14.238 47.680 1.00 44.25 346 LYS A N 1
ATOM 2755 C CA . LYS A 1 346 ? 25.359 -15.332 47.036 1.00 44.25 346 LYS A CA 1
ATOM 2756 C C . LYS A 1 346 ? 26.038 -14.948 45.718 1.00 44.25 346 LYS A C 1
ATOM 2758 O O . LYS A 1 346 ? 26.849 -15.719 45.220 1.00 44.25 346 LYS A O 1
ATOM 2763 N N . ARG A 1 347 ? 25.712 -13.786 45.138 1.00 39.28 347 ARG A N 1
ATOM 2764 C CA . ARG A 1 347 ? 26.309 -13.318 43.873 1.00 39.28 347 ARG A CA 1
ATOM 2765 C C . ARG A 1 347 ? 27.595 -12.516 44.083 1.00 39.28 347 ARG A C 1
ATOM 2767 O O . ARG A 1 347 ? 28.419 -12.473 43.184 1.00 39.28 347 ARG A O 1
ATOM 2774 N N . THR A 1 348 ? 27.775 -11.922 45.262 1.00 38.62 348 THR A N 1
ATOM 2775 C CA . THR A 1 348 ? 28.957 -11.128 45.637 1.00 38.62 348 THR A CA 1
ATOM 2776 C C . THR A 1 348 ? 30.112 -11.947 46.219 1.00 38.62 348 THR A C 1
ATOM 2778 O O . THR A 1 348 ? 31.166 -11.383 46.470 1.00 38.62 348 THR A O 1
ATOM 2781 N N . SER A 1 349 ? 29.954 -13.259 46.427 1.00 39.06 349 SER A N 1
ATOM 2782 C CA . SER A 1 349 ? 31.024 -14.146 46.919 1.00 39.06 349 SER A CA 1
ATOM 2783 C C . SER A 1 349 ? 31.689 -14.989 45.817 1.00 39.06 349 SER A C 1
ATOM 2785 O O . SER A 1 349 ? 32.332 -15.986 46.130 1.00 39.06 349 SER A O 1
ATOM 2787 N N . LEU A 1 350 ? 31.463 -14.655 44.542 1.00 42.03 350 LEU A N 1
ATOM 2788 C CA . LEU A 1 350 ? 31.952 -15.392 43.363 1.00 42.03 350 LEU A CA 1
ATOM 2789 C C . LEU A 1 350 ? 32.630 -14.472 42.323 1.00 42.03 350 LEU A C 1
ATOM 2791 O O . LEU A 1 350 ? 32.652 -14.774 41.133 1.00 42.03 350 LEU A O 1
ATOM 2795 N N . THR A 1 351 ? 33.191 -13.360 42.791 1.00 40.16 351 THR A N 1
ATOM 2796 C CA . THR A 1 351 ? 34.208 -12.543 42.105 1.00 40.16 351 THR A CA 1
ATOM 2797 C C . THR A 1 351 ? 35.375 -12.400 43.053 1.00 40.16 351 THR A C 1
ATOM 2799 O O . THR A 1 351 ? 36.522 -12.578 42.602 1.00 40.16 351 THR A O 1
#

Sequence (351 aa):
MDPTISQTEGIIKWSQMDVSNLDLNPKTYPVNHFESSPFAIDPVINSRVALWFGDALSLCVDGITTTTNETVSELSPGILHRTGEGYLTEARDQLRSVRTGEARLAPSHPSLPCRHLILTVCPRYSEKYKTAAETALFSCYNSILEKASERNMEAVSVPPLHLAGKAVFPDELGANVAIRTVRRFLEKGYTQPQLIILAISDPVLFRLYQSLMVGYFPRESAHEDYACVRLPPEIGDDEGAPWLPDRRIRIFSNPAENPNSSEQDNSILEELNRDFVKMQDDVDKERLLSDGGRRRRTLSNLNDMERHIAIEIEAKERLPLATITIENRRSFIEALFYRRRIFSIKRTSLT